Protein AF-A0A1F7YYI7-F1 (afdb_monomer_lite)

Structure (mmCIF, N/CA/C/O backbone):
data_AF-A0A1F7YYI7-F1
#
_entry.id   AF-A0A1F7YYI7-F1
#
loop_
_atom_site.group_PDB
_atom_site.id
_atom_site.type_symbol
_atom_site.label_atom_id
_atom_site.label_alt_id
_atom_site.label_comp_id
_atom_site.label_asym_id
_atom_site.label_entity_id
_atom_site.label_seq_id
_atom_site.pdbx_PDB_ins_code
_atom_site.Cartn_x
_atom_site.Cartn_y
_atom_site.Cartn_z
_atom_site.occupancy
_atom_site.B_iso_or_equiv
_atom_site.auth_seq_id
_atom_site.auth_comp_id
_atom_site.auth_asym_id
_atom_site.auth_atom_id
_atom_site.pdbx_PDB_model_num
ATOM 1 N N . MET A 1 1 ? -5.982 -4.389 -6.188 1.00 77.94 1 MET A N 1
ATOM 2 C CA . MET A 1 1 ? -6.521 -4.881 -4.898 1.00 77.94 1 MET A CA 1
ATOM 3 C C . MET A 1 1 ? -6.797 -3.688 -3.993 1.00 77.94 1 MET A C 1
ATOM 5 O O . MET A 1 1 ? -5.923 -2.842 -3.924 1.00 77.94 1 MET A O 1
ATOM 9 N N . PRO A 1 2 ? -7.980 -3.512 -3.390 1.00 86.50 2 PRO A N 1
ATOM 10 C CA . PRO A 1 2 ? -8.215 -2.396 -2.467 1.00 86.50 2 PRO A CA 1
ATOM 11 C C . PRO A 1 2 ? -7.606 -2.633 -1.074 1.00 86.50 2 PRO A C 1
ATOM 13 O O . PRO A 1 2 ? -7.730 -3.723 -0.520 1.00 86.50 2 PRO A O 1
ATOM 16 N N . LEU A 1 3 ? -6.995 -1.592 -0.504 1.00 91.44 3 LEU A N 1
ATOM 17 C CA . LEU A 1 3 ? -6.382 -1.573 0.828 1.00 91.44 3 LEU A CA 1
ATOM 18 C C . LEU A 1 3 ? -7.058 -0.508 1.697 1.00 91.44 3 LEU A C 1
ATOM 20 O O . LEU A 1 3 ? -7.066 0.673 1.345 1.00 91.44 3 LEU A O 1
ATOM 24 N N . CYS A 1 4 ? -7.564 -0.909 2.863 1.00 94.56 4 CYS A N 1
ATOM 25 C CA . CYS A 1 4 ? -8.055 0.003 3.891 1.00 94.56 4 CYS A CA 1
ATOM 26 C C . CYS A 1 4 ? -7.033 0.161 5.020 1.00 94.56 4 CYS A C 1
ATOM 28 O O . CYS A 1 4 ? -6.865 -0.728 5.853 1.00 94.56 4 CYS A O 1
ATOM 30 N N . THR A 1 5 ? -6.400 1.331 5.114 1.00 95.44 5 THR A N 1
ATOM 31 C CA . THR A 1 5 ? -5.557 1.696 6.260 1.00 95.44 5 THR A CA 1
ATOM 32 C C . THR A 1 5 ? -6.321 2.586 7.235 1.00 95.44 5 THR A C 1
ATOM 34 O O . THR A 1 5 ? -6.747 3.683 6.883 1.00 95.44 5 THR A O 1
ATOM 37 N N . ILE A 1 6 ? -6.427 2.158 8.491 1.00 95.81 6 ILE A N 1
ATOM 38 C CA . ILE A 1 6 ? -7.024 2.920 9.588 1.00 95.81 6 ILE A CA 1
ATOM 39 C C . ILE A 1 6 ? -5.915 3.354 10.547 1.00 95.81 6 ILE A C 1
ATOM 41 O O . ILE A 1 6 ? -5.249 2.528 11.171 1.00 95.81 6 ILE A O 1
ATOM 45 N N . LYS A 1 7 ? -5.723 4.664 10.686 1.00 96.31 7 LYS A N 1
ATOM 46 C CA . LYS A 1 7 ? -4.800 5.279 11.645 1.00 96.31 7 LYS A CA 1
ATOM 47 C C . LYS A 1 7 ? -5.592 5.741 12.861 1.00 96.31 7 LYS A C 1
ATOM 49 O O . LYS A 1 7 ? -6.498 6.555 12.718 1.00 96.31 7 LYS A O 1
ATOM 54 N N . ILE A 1 8 ? -5.263 5.245 14.052 1.00 95.44 8 ILE A N 1
ATOM 55 C CA . ILE A 1 8 ? -6.008 5.522 15.288 1.00 95.44 8 ILE A CA 1
ATOM 56 C C . ILE A 1 8 ? -5.067 6.127 16.347 1.00 95.44 8 ILE A C 1
ATOM 58 O O . ILE A 1 8 ? -4.004 5.554 16.607 1.00 95.44 8 ILE A O 1
ATOM 62 N N . PRO A 1 9 ? -5.444 7.244 17.000 1.00 95.50 9 PRO A N 1
ATOM 63 C CA . PRO A 1 9 ? -4.759 7.723 18.198 1.00 95.50 9 PRO A CA 1
ATOM 64 C C . PRO A 1 9 ? -4.716 6.643 19.288 1.00 95.50 9 PRO A C 1
ATOM 66 O O . PRO A 1 9 ? -5.707 5.945 19.527 1.00 95.50 9 PRO A O 1
ATOM 69 N N . ARG A 1 10 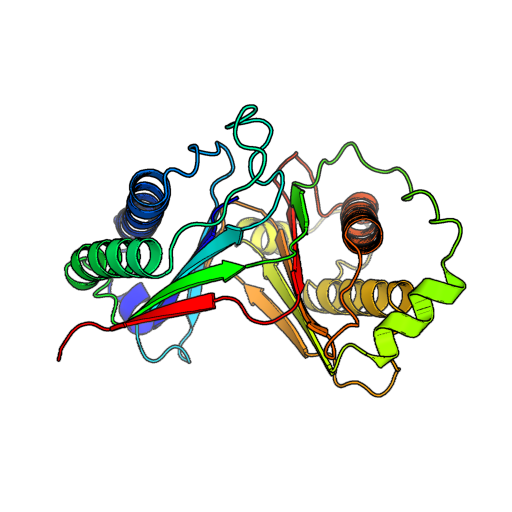? -3.572 6.485 19.964 1.00 93.50 10 ARG A N 1
ATOM 70 C CA . ARG A 1 10 ? -3.388 5.424 20.974 1.00 93.50 10 ARG A CA 1
ATOM 71 C C . ARG A 1 10 ? -4.410 5.491 22.111 1.00 93.50 10 ARG A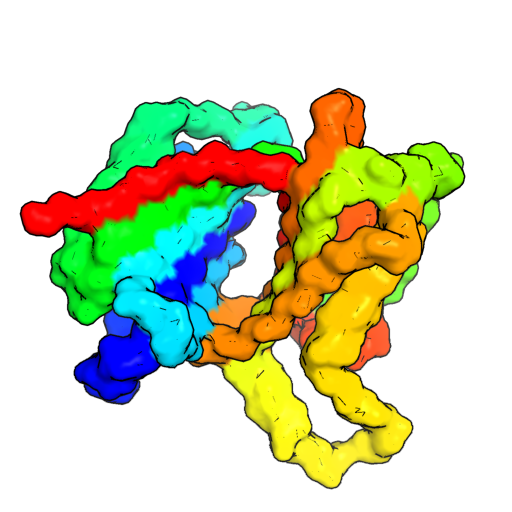 C 1
ATOM 73 O O . ARG A 1 10 ? -4.935 4.458 22.500 1.00 93.50 10 ARG A O 1
ATOM 80 N N . ASP A 1 11 ? -4.702 6.679 22.621 1.00 93.31 11 ASP A N 1
ATOM 81 C CA . ASP A 1 11 ? -5.683 6.902 23.689 1.00 93.31 11 ASP A CA 1
ATOM 82 C C . ASP A 1 11 ? -7.097 6.465 23.285 1.00 93.31 11 ASP A C 1
ATOM 84 O O . ASP A 1 11 ? -7.802 5.829 24.068 1.00 93.31 11 ASP A O 1
ATOM 88 N N . LYS A 1 12 ? -7.486 6.739 22.038 1.00 92.94 12 LYS A N 1
ATOM 89 C CA . LYS A 1 12 ? -8.768 6.308 21.484 1.00 92.94 12 LYS A CA 1
ATOM 90 C C . LYS A 1 12 ? -8.825 4.800 21.282 1.00 92.94 12 LYS A C 1
ATOM 92 O O . LYS A 1 12 ? -9.821 4.187 21.646 1.00 92.94 12 LYS A O 1
ATOM 97 N N . TYR A 1 13 ? -7.756 4.199 20.758 1.00 92.75 13 TYR A N 1
ATOM 98 C CA . TYR A 1 13 ? -7.643 2.744 20.621 1.00 92.75 13 TYR A CA 1
ATOM 99 C C . TYR A 1 13 ? -7.744 2.038 21.983 1.00 92.75 13 TYR A C 1
ATOM 101 O O . TYR A 1 13 ? -8.517 1.092 22.141 1.00 92.75 13 TYR A O 1
ATOM 109 N N . ASP A 1 14 ? -7.012 2.530 22.984 1.00 91.94 14 ASP A N 1
ATOM 110 C CA . ASP A 1 14 ? -7.011 1.974 24.340 1.00 91.94 14 ASP A CA 1
ATOM 111 C C . ASP A 1 14 ? -8.353 2.200 25.061 1.00 91.94 14 ASP A C 1
ATOM 113 O O . ASP A 1 14 ? -8.735 1.395 25.910 1.00 91.94 14 ASP A O 1
ATOM 117 N N . GLY A 1 15 ? -9.092 3.255 24.696 1.00 90.69 15 GLY A N 1
ATOM 118 C CA . GLY A 1 15 ? -10.440 3.545 25.187 1.00 90.69 15 GLY A CA 1
ATOM 119 C C . GLY A 1 15 ? -11.531 2.599 24.671 1.00 90.69 15 GLY A C 1
ATOM 120 O O . GLY A 1 15 ? -12.606 2.540 25.271 1.00 90.69 15 GLY A O 1
ATOM 121 N N . ILE A 1 16 ? -11.273 1.839 23.598 1.00 91.94 16 ILE A N 1
ATOM 122 C CA . ILE A 1 16 ? -12.190 0.800 23.113 1.00 91.94 16 ILE A CA 1
ATOM 123 C C . ILE A 1 16 ? -12.000 -0.468 23.966 1.00 91.94 16 ILE A C 1
ATOM 125 O O . ILE A 1 16 ? -10.853 -0.925 24.107 1.00 91.94 16 ILE A O 1
ATOM 129 N N . PRO A 1 17 ? -13.088 -1.062 24.507 1.00 92.06 17 PRO A N 1
ATOM 130 C CA . PRO A 1 17 ? -13.014 -2.285 25.301 1.00 92.06 17 PRO A CA 1
ATOM 131 C C . PRO A 1 17 ? -12.256 -3.400 24.559 1.00 92.06 17 PRO A C 1
ATOM 133 O O . PRO A 1 17 ? -12.601 -3.688 23.411 1.00 92.06 17 PRO A O 1
ATOM 136 N N . PRO A 1 18 ? -11.226 -4.023 25.165 1.00 88.62 18 PRO A N 1
ATOM 137 C CA . PRO A 1 18 ? -10.393 -5.020 24.489 1.00 88.62 18 PRO A CA 1
ATOM 138 C C . PRO A 1 18 ? -11.182 -6.170 23.851 1.00 88.62 18 PRO A C 1
ATOM 140 O O . PRO A 1 18 ? -10.804 -6.651 22.791 1.00 88.62 18 PRO A O 1
ATOM 143 N N . GLU A 1 19 ? -12.283 -6.588 24.475 1.00 90.56 19 GLU A N 1
ATOM 144 C CA . GLU A 1 19 ? -13.130 -7.697 24.035 1.00 90.56 19 GLU A CA 1
ATOM 145 C C . GLU A 1 19 ? -13.918 -7.428 22.743 1.00 90.56 19 GLU A C 1
ATOM 147 O O . GLU A 1 19 ? -14.291 -8.380 22.065 1.00 90.56 19 GLU A O 1
ATOM 152 N N . THR A 1 20 ? -14.162 -6.162 22.393 1.00 89.44 20 THR A N 1
ATOM 153 C CA . THR A 1 20 ? -14.889 -5.764 21.171 1.00 89.44 20 THR A CA 1
ATOM 154 C C . THR A 1 20 ? -14.028 -4.957 20.207 1.00 89.44 20 THR A C 1
ATOM 156 O O . THR A 1 20 ? -14.482 -4.583 19.127 1.00 89.44 20 THR A O 1
ATOM 159 N N . ARG A 1 21 ? -12.781 -4.663 20.581 1.00 90.31 21 ARG A N 1
ATOM 160 C CA . ARG A 1 21 ? -11.915 -3.741 19.850 1.00 90.31 21 ARG A CA 1
ATOM 161 C C . ARG A 1 21 ? -11.669 -4.171 18.414 1.00 90.31 21 ARG A C 1
ATOM 163 O O . ARG A 1 21 ? -11.910 -3.387 17.499 1.00 90.31 21 ARG A O 1
ATOM 170 N N . ASP A 1 22 ? -11.219 -5.405 18.231 1.00 86.38 22 ASP A N 1
ATOM 171 C CA . ASP A 1 22 ? -10.914 -5.932 16.904 1.00 86.38 22 ASP A CA 1
ATOM 172 C C . ASP A 1 22 ? -12.184 -6.015 16.058 1.00 86.38 22 ASP A C 1
ATOM 174 O O . ASP A 1 22 ? -12.173 -5.587 14.910 1.00 86.38 22 ASP A O 1
ATOM 178 N N . GLU A 1 23 ? -13.302 -6.460 16.639 1.00 89.06 23 GLU A N 1
ATOM 179 C CA . GLU A 1 23 ? -14.600 -6.508 15.959 1.00 89.06 23 GLU A CA 1
ATOM 180 C C . GLU A 1 23 ? -15.013 -5.126 15.437 1.00 89.06 23 GLU A C 1
ATOM 182 O O . GLU A 1 23 ? -15.345 -4.988 14.262 1.00 89.06 23 GLU A O 1
ATOM 187 N N . ILE A 1 24 ? -14.936 -4.085 16.270 1.00 89.94 24 ILE A N 1
ATOM 188 C CA . ILE A 1 24 ? -15.297 -2.713 15.890 1.00 89.94 24 ILE A CA 1
ATOM 189 C C . ILE A 1 24 ? -14.377 -2.188 14.786 1.00 89.94 24 ILE A C 1
ATOM 191 O O . ILE A 1 24 ? -14.854 -1.604 13.812 1.00 89.94 24 ILE A O 1
ATOM 195 N N . ILE A 1 25 ? -13.061 -2.365 14.918 1.00 90.69 25 ILE A N 1
ATOM 196 C CA . ILE A 1 25 ? -12.127 -1.769 13.957 1.00 90.69 25 ILE A CA 1
ATOM 197 C C . ILE A 1 25 ? -12.160 -2.522 12.624 1.00 90.69 25 ILE A C 1
ATOM 199 O O . ILE A 1 25 ? -12.230 -1.894 11.566 1.00 90.69 25 ILE A O 1
ATOM 203 N N . ILE A 1 26 ? -12.171 -3.855 12.665 1.00 90.38 26 ILE A N 1
ATOM 204 C CA . ILE A 1 26 ? -12.207 -4.707 11.473 1.00 90.38 26 ILE A CA 1
ATOM 205 C C . ILE A 1 26 ? -13.546 -4.562 10.746 1.00 90.38 26 ILE A C 1
ATOM 207 O O . ILE A 1 26 ? -13.556 -4.483 9.520 1.00 90.38 26 ILE A O 1
ATOM 211 N N . SER A 1 27 ? -14.674 -4.490 11.461 1.00 91.38 27 SER A N 1
ATOM 212 C CA . SER A 1 27 ? -15.976 -4.244 10.820 1.00 91.38 27 SER A CA 1
ATOM 213 C C . SER A 1 27 ? -16.018 -2.883 10.130 1.00 91.38 27 SER A C 1
ATOM 215 O O . SER A 1 27 ? -16.482 -2.807 8.997 1.00 91.38 27 SER A O 1
ATOM 217 N N . SER A 1 28 ? -15.453 -1.842 10.750 1.00 92.44 28 SER A N 1
ATOM 218 C CA . SER A 1 28 ? -15.378 -0.504 10.148 1.00 92.44 28 SER A CA 1
ATOM 219 C C . SER A 1 28 ? -14.536 -0.500 8.865 1.00 92.44 28 SER A C 1
ATOM 221 O O . SER A 1 28 ? -14.929 0.104 7.870 1.00 92.44 28 SER A O 1
ATOM 223 N N . GLY A 1 29 ? -13.395 -1.201 8.866 1.00 93.44 29 GLY A N 1
ATOM 224 C CA . GLY A 1 29 ? -12.550 -1.350 7.677 1.00 93.44 29 GLY A CA 1
ATOM 225 C C . GLY A 1 29 ? -13.221 -2.151 6.560 1.00 93.44 29 GLY A C 1
ATOM 226 O O . GLY A 1 29 ? -13.223 -1.716 5.412 1.00 93.44 29 GLY A O 1
ATOM 227 N N . ASN A 1 30 ? -13.852 -3.283 6.895 1.00 92.62 30 ASN A N 1
ATOM 228 C CA . ASN A 1 30 ? -14.592 -4.091 5.920 1.00 92.62 30 ASN A CA 1
ATOM 229 C C . ASN A 1 30 ? -15.763 -3.316 5.319 1.00 92.62 30 ASN A C 1
ATOM 231 O O . ASN A 1 30 ? -15.934 -3.335 4.110 1.00 92.62 30 ASN A O 1
ATOM 235 N N . GLN A 1 31 ? -16.527 -2.587 6.134 1.00 93.69 31 GLN A N 1
ATOM 236 C CA . GLN A 1 31 ? -17.635 -1.775 5.640 1.00 93.69 31 GLN A CA 1
ATOM 237 C C . GLN A 1 31 ? -17.145 -0.711 4.647 1.00 93.69 31 GLN A C 1
ATOM 239 O O . GLN A 1 31 ? -17.756 -0.519 3.600 1.00 93.69 31 GLN A O 1
ATOM 244 N N . ALA A 1 32 ? -16.024 -0.044 4.937 1.00 94.56 32 ALA A N 1
ATOM 245 C CA . ALA A 1 32 ? -15.445 0.938 4.025 1.00 94.56 32 ALA A CA 1
ATOM 246 C C . ALA A 1 32 ? -14.964 0.312 2.704 1.00 94.56 32 ALA A C 1
ATOM 248 O O . ALA A 1 32 ? -15.163 0.892 1.632 1.00 94.56 32 ALA A O 1
ATOM 249 N N . LEU A 1 33 ? -14.375 -0.887 2.764 1.00 94.06 33 LEU A N 1
ATOM 250 C CA . LEU A 1 33 ? -14.016 -1.665 1.577 1.00 94.06 33 LEU A CA 1
ATOM 251 C C . LEU A 1 33 ? -15.259 -2.066 0.779 1.00 94.06 33 LEU A C 1
ATOM 253 O O . LEU A 1 33 ? -15.295 -1.830 -0.423 1.00 94.06 33 LEU A O 1
ATOM 257 N N . ASP A 1 34 ? -16.299 -2.582 1.433 1.00 94.06 34 ASP A N 1
ATOM 258 C CA . ASP A 1 34 ? -17.549 -2.987 0.787 1.00 94.06 34 ASP A CA 1
ATOM 259 C C . ASP A 1 34 ? -18.224 -1.797 0.082 1.00 94.06 34 ASP A C 1
ATOM 261 O O . ASP A 1 34 ? -18.676 -1.925 -1.058 1.00 94.06 34 ASP A O 1
ATOM 265 N N . ILE A 1 35 ? -18.264 -0.617 0.715 1.00 94.94 35 ILE A N 1
ATOM 266 C CA . ILE A 1 35 ? -18.784 0.613 0.093 1.00 94.94 35 ILE A CA 1
ATOM 267 C C . ILE A 1 35 ? -17.926 1.002 -1.118 1.00 94.94 35 ILE A C 1
ATOM 269 O O . ILE A 1 35 ? -18.466 1.325 -2.176 1.00 94.94 35 ILE A O 1
ATOM 273 N N . THR A 1 36 ? -16.597 0.918 -1.000 1.00 93.88 36 THR A N 1
ATOM 274 C CA . THR A 1 36 ? -15.668 1.218 -2.102 1.00 93.88 36 THR A CA 1
ATOM 275 C C . THR A 1 36 ? -15.885 0.289 -3.292 1.00 93.88 36 THR A C 1
ATOM 277 O O . THR A 1 36 ? -16.069 0.755 -4.418 1.00 93.88 36 THR A O 1
ATOM 280 N N . LEU A 1 37 ? -15.899 -1.020 -3.043 1.00 91.12 37 LEU A N 1
ATOM 281 C CA . LEU A 1 37 ? -16.072 -2.057 -4.052 1.00 91.12 37 LEU A CA 1
ATOM 282 C C . LEU A 1 37 ? -17.404 -1.889 -4.785 1.00 91.12 37 LEU A C 1
ATOM 284 O O . LEU A 1 37 ? -17.438 -1.787 -6.012 1.00 91.12 37 LEU A O 1
ATOM 288 N N . ASN A 1 38 ? -18.501 -1.767 -4.037 1.00 91.69 38 ASN A N 1
ATOM 289 C CA . ASN A 1 38 ? -19.835 -1.629 -4.615 1.00 91.69 38 ASN A CA 1
ATOM 290 C C . ASN A 1 38 ? -20.019 -0.293 -5.345 1.00 91.69 38 ASN A C 1
ATOM 292 O O . ASN A 1 38 ? -20.544 -0.259 -6.462 1.00 91.69 38 ASN A O 1
ATOM 296 N N . GLY A 1 39 ? -19.579 0.804 -4.730 1.00 91.88 39 GLY A N 1
ATOM 297 C CA . GLY A 1 39 ? -19.760 2.152 -5.255 1.00 91.88 39 GLY A CA 1
ATOM 298 C C . GLY A 1 39 ? -18.945 2.414 -6.518 1.00 91.88 39 GLY A C 1
ATOM 299 O O . GLY A 1 39 ? -19.456 3.007 -7.470 1.00 91.88 39 GLY A O 1
ATOM 300 N N . LEU A 1 40 ? -17.711 1.904 -6.573 1.00 91.00 40 LEU A N 1
ATOM 301 C CA . LEU A 1 40 ? -16.844 2.021 -7.748 1.00 91.00 40 LEU A CA 1
ATOM 302 C C . LEU A 1 40 ? -16.994 0.856 -8.731 1.00 91.00 40 LEU A C 1
ATOM 304 O O . LEU A 1 40 ? -16.447 0.918 -9.829 1.00 91.00 40 LEU A O 1
ATOM 308 N N . ARG A 1 41 ? -17.769 -0.175 -8.374 1.00 87.44 41 ARG A N 1
ATOM 309 C CA . ARG A 1 41 ? -17.941 -1.417 -9.149 1.00 87.44 41 ARG A CA 1
ATOM 310 C C . ARG A 1 41 ? -16.623 -2.152 -9.378 1.00 87.44 41 ARG A C 1
ATOM 312 O O . ARG A 1 41 ? -16.423 -2.755 -10.433 1.00 87.44 41 ARG A O 1
ATOM 319 N N . ILE A 1 42 ? -15.743 -2.088 -8.387 1.00 85.25 42 ILE A N 1
ATOM 320 C CA . ILE A 1 42 ? -14.561 -2.936 -8.332 1.00 85.25 42 ILE A CA 1
ATOM 321 C C . ILE A 1 42 ? -15.057 -4.325 -7.913 1.00 85.25 42 ILE A C 1
ATOM 323 O O . ILE A 1 42 ? -15.799 -4.425 -6.933 1.00 85.25 42 ILE A O 1
ATOM 327 N N . PRO A 1 43 ? -14.710 -5.392 -8.645 1.00 79.62 43 PRO A N 1
ATOM 328 C CA . PRO A 1 43 ? -15.058 -6.740 -8.227 1.00 79.62 43 PRO A CA 1
ATOM 329 C C . PRO A 1 43 ? -14.495 -7.054 -6.841 1.00 79.62 43 PRO A C 1
ATOM 331 O O . PRO A 1 43 ? -13.376 -6.653 -6.524 1.00 79.62 43 PRO A O 1
ATOM 334 N N . ASP A 1 44 ? -15.267 -7.773 -6.028 1.00 77.06 44 ASP A N 1
ATOM 335 C CA . ASP A 1 44 ? -14.812 -8.203 -4.707 1.00 77.06 44 ASP A CA 1
ATOM 336 C C . ASP A 1 44 ? -13.625 -9.159 -4.864 1.00 77.06 44 ASP A C 1
ATOM 338 O O . ASP A 1 44 ? -13.763 -10.258 -5.406 1.00 77.06 44 ASP A O 1
ATOM 342 N N . SER A 1 45 ? -12.443 -8.697 -4.461 1.00 69.12 45 SER A N 1
ATOM 343 C CA . SER A 1 45 ? -11.237 -9.513 -4.454 1.00 69.12 45 SER A CA 1
ATOM 344 C C . SER A 1 45 ? -11.192 -10.287 -3.146 1.00 69.12 45 SER A C 1
ATOM 346 O O . SER A 1 45 ? -11.244 -9.670 -2.080 1.00 69.12 45 SER A O 1
ATOM 348 N N . GLU A 1 46 ? -11.006 -11.608 -3.215 1.00 68.00 46 GLU A N 1
ATOM 349 C CA . GLU A 1 46 ? -10.735 -12.429 -2.022 1.00 68.00 46 GLU A CA 1
ATOM 350 C C . GLU A 1 46 ? -9.535 -11.881 -1.218 1.00 68.00 46 GLU A C 1
ATOM 352 O O . GLU A 1 46 ? -9.490 -12.030 0.001 1.00 68.00 46 GLU A O 1
ATOM 357 N N . ASP A 1 47 ? -8.639 -11.144 -1.883 1.00 67.69 47 ASP A N 1
ATOM 358 C CA . ASP A 1 47 ? -7.406 -10.578 -1.335 1.00 67.69 47 ASP A CA 1
ATOM 359 C C . ASP A 1 47 ? -7.542 -9.154 -0.756 1.00 67.69 47 ASP A C 1
ATOM 361 O O . ASP A 1 47 ? -6.592 -8.390 -0.758 1.00 67.69 47 ASP A O 1
ATOM 365 N N . ARG A 1 48 ? -8.700 -8.702 -0.272 1.00 78.81 48 ARG A N 1
ATOM 366 C CA . ARG A 1 48 ? -8.779 -7.357 0.352 1.00 78.81 48 ARG A CA 1
ATOM 367 C C . ARG A 1 48 ? -7.913 -7.255 1.621 1.00 78.81 48 ARG A C 1
ATOM 369 O O . ARG A 1 48 ? -7.945 -8.159 2.449 1.00 78.81 48 ARG A O 1
ATOM 376 N N . GLU A 1 49 ? -7.207 -6.135 1.816 1.00 86.12 49 GLU A N 1
ATOM 377 C CA . GLU A 1 49 ? -6.358 -5.925 3.004 1.00 86.12 49 GLU A CA 1
ATOM 378 C C . GLU A 1 49 ? -6.911 -4.822 3.923 1.00 86.12 49 GLU A C 1
ATOM 380 O O . GLU A 1 49 ? -7.225 -3.705 3.491 1.00 86.12 49 GLU A O 1
ATOM 385 N N . ILE A 1 50 ? -6.972 -5.119 5.224 1.00 90.44 50 ILE A N 1
ATOM 386 C CA . ILE A 1 50 ? -7.166 -4.134 6.288 1.00 90.44 50 ILE A CA 1
ATOM 387 C C . ILE A 1 50 ? -5.882 -3.986 7.101 1.00 90.44 50 ILE A C 1
ATOM 389 O O . ILE A 1 50 ? -5.323 -4.942 7.638 1.00 90.44 50 ILE A O 1
ATOM 393 N N . ARG A 1 51 ? -5.468 -2.733 7.293 1.00 92.56 51 ARG A N 1
ATOM 394 C CA . ARG A 1 51 ? -4.310 -2.358 8.098 1.00 92.56 51 ARG A CA 1
ATOM 395 C C . ARG A 1 51 ? -4.694 -1.383 9.194 1.00 92.56 51 ARG A C 1
ATOM 397 O O . ARG A 1 51 ? -5.274 -0.334 8.931 1.00 92.56 51 ARG A O 1
ATOM 404 N N . ILE A 1 52 ? -4.310 -1.686 10.429 1.00 93.19 52 ILE A N 1
ATOM 405 C CA . ILE A 1 52 ? -4.598 -0.848 11.597 1.00 93.19 52 ILE A CA 1
ATOM 406 C C . ILE A 1 52 ? -3.280 -0.345 12.183 1.00 93.19 52 ILE A C 1
ATOM 408 O O . ILE A 1 52 ? -2.475 -1.118 12.703 1.00 93.19 52 ILE A O 1
ATOM 412 N N . LEU A 1 53 ? -3.068 0.968 12.121 1.00 92.88 53 LEU A N 1
ATOM 413 C CA . LEU A 1 53 ? -1.888 1.650 12.648 1.00 92.88 53 LEU A CA 1
ATOM 414 C C . LEU A 1 53 ? -2.274 2.475 13.875 1.00 92.88 53 LEU A C 1
ATOM 416 O O . LEU A 1 53 ? -3.183 3.301 13.813 1.00 92.88 53 LEU A O 1
ATOM 420 N N . VAL A 1 54 ? -1.566 2.282 14.989 1.00 92.69 54 VAL A N 1
ATOM 421 C CA . VAL A 1 54 ? -1.883 2.952 16.258 1.00 92.69 54 VAL A CA 1
ATOM 422 C C . VAL A 1 54 ? -0.645 3.619 16.841 1.00 92.69 54 VAL A C 1
ATOM 424 O O . VAL A 1 54 ? 0.331 2.954 17.189 1.00 92.69 54 VAL A O 1
ATOM 427 N N . SER A 1 55 ? -0.698 4.936 17.022 1.00 91.75 55 SER A N 1
ATOM 428 C CA . SER A 1 55 ? 0.405 5.736 17.561 1.00 91.75 55 SER A CA 1
ATOM 429 C C . SER A 1 55 ? -0.116 6.903 18.399 1.00 91.75 55 SER A C 1
ATOM 431 O O . SER A 1 55 ? -1.261 7.327 18.259 1.00 91.75 55 SER A O 1
ATOM 433 N N . LYS A 1 56 ? 0.735 7.420 19.291 1.00 91.19 56 LYS A N 1
ATOM 434 C CA . LYS A 1 56 ? 0.482 8.660 20.040 1.00 91.19 56 LYS A CA 1
ATOM 435 C C . LYS A 1 56 ? 0.655 9.911 19.173 1.00 91.19 56 LYS A C 1
ATOM 437 O O . LYS A 1 56 ? 0.135 10.957 19.536 1.00 91.19 56 LYS A O 1
ATOM 442 N N . ASP A 1 57 ? 1.355 9.789 18.046 1.00 92.25 57 ASP A N 1
ATOM 443 C CA . ASP A 1 57 ? 1.611 10.898 17.117 1.00 92.25 57 ASP A CA 1
ATOM 444 C C . ASP A 1 57 ? 0.470 11.102 16.111 1.00 92.25 57 ASP A C 1
ATOM 446 O O . ASP A 1 57 ? 0.486 12.053 15.333 1.00 92.25 57 ASP A O 1
ATOM 450 N N . ILE A 1 58 ? -0.522 10.206 16.110 1.00 91.81 58 ILE A N 1
ATOM 451 C CA . ILE A 1 58 ? -1.733 10.343 15.302 1.00 91.81 58 ILE A CA 1
ATOM 452 C C . ILE A 1 58 ? -2.687 11.271 16.067 1.00 91.81 58 ILE A C 1
ATOM 454 O O . ILE A 1 58 ? -3.132 10.892 17.151 1.00 91.81 58 ILE A O 1
ATOM 458 N N . PRO A 1 59 ? -3.006 12.466 15.537 1.00 92.38 59 PRO A N 1
ATOM 459 C CA . PRO A 1 59 ? -3.831 13.436 16.255 1.00 92.38 59 PRO A CA 1
ATOM 460 C C . PRO A 1 59 ? -5.311 13.046 16.262 1.00 92.38 59 PRO A C 1
ATOM 462 O O . PRO A 1 59 ? -6.004 13.249 17.254 1.00 92.38 59 PRO A O 1
ATOM 465 N N . GLU A 1 60 ? -5.794 12.474 15.161 1.00 94.81 60 GLU A N 1
ATOM 466 C CA . GLU A 1 60 ? -7.192 12.106 14.959 1.00 94.81 60 GLU A CA 1
ATOM 467 C C . GLU A 1 60 ? -7.291 10.820 14.139 1.00 94.81 60 GLU A C 1
ATOM 469 O O . GLU A 1 60 ? -6.351 10.442 13.438 1.00 94.81 60 GLU A O 1
ATOM 474 N N . THR A 1 61 ? -8.431 10.131 14.231 1.00 95.50 61 THR A N 1
ATOM 475 C CA . THR A 1 61 ? -8.639 8.906 13.457 1.00 95.50 61 THR A CA 1
ATOM 476 C C . THR A 1 61 ? -8.824 9.234 11.981 1.00 95.50 61 THR A C 1
ATOM 478 O O . THR A 1 61 ? -9.724 9.990 11.619 1.00 95.50 61 THR A O 1
ATOM 481 N N . GLU A 1 62 ? -8.005 8.611 11.141 1.00 96.62 62 GLU A N 1
ATOM 482 C CA . GLU A 1 62 ? -8.042 8.729 9.685 1.00 96.62 62 GLU A CA 1
ATOM 483 C C . GLU A 1 62 ? -8.251 7.347 9.066 1.00 96.62 62 GLU A C 1
ATOM 485 O O . GLU A 1 62 ? -7.666 6.360 9.518 1.00 96.62 62 GLU A O 1
ATOM 490 N N . MET A 1 63 ? -9.057 7.293 8.012 1.00 96.31 63 MET A N 1
ATOM 491 C CA . MET A 1 63 ? -9.253 6.111 7.184 1.00 96.31 63 MET A CA 1
ATOM 492 C C . MET A 1 63 ? -8.805 6.419 5.754 1.00 96.31 63 MET A C 1
ATOM 494 O O . MET A 1 63 ? -9.170 7.453 5.201 1.00 96.31 63 MET A O 1
ATOM 498 N N . SER A 1 64 ? -7.999 5.540 5.164 1.00 95.88 64 SER A N 1
ATOM 499 C CA . SER A 1 64 ? -7.487 5.671 3.797 1.00 95.88 64 SER A CA 1
ATOM 500 C C . SER A 1 64 ? -7.831 4.428 2.995 1.00 95.88 64 SER A C 1
ATOM 502 O O . SER A 1 64 ? -7.501 3.323 3.424 1.00 95.88 64 SER A O 1
ATOM 504 N N . LEU A 1 65 ? -8.483 4.612 1.851 1.00 95.38 65 LEU A N 1
ATOM 505 C CA . LEU A 1 65 ? -8.851 3.563 0.908 1.00 95.38 65 LEU A CA 1
ATOM 506 C C . LEU A 1 65 ? -8.005 3.744 -0.347 1.00 95.38 65 LEU A C 1
ATOM 508 O O . LEU A 1 65 ? -8.282 4.615 -1.171 1.00 95.38 65 LEU A O 1
ATOM 512 N N . SER A 1 66 ? -6.971 2.921 -0.476 1.00 92.69 66 SER A N 1
ATOM 513 C CA . SER A 1 66 ? -6.074 2.895 -1.629 1.00 92.69 66 SER A CA 1
ATOM 514 C C . SER A 1 66 ? -6.512 1.816 -2.620 1.00 92.69 66 SER A C 1
ATOM 516 O O . SER A 1 66 ? -6.776 0.680 -2.229 1.00 92.69 66 SER A O 1
ATOM 518 N N . PHE A 1 67 ? -6.585 2.153 -3.907 1.00 90.50 67 PHE A N 1
ATOM 519 C CA . PHE A 1 67 ? 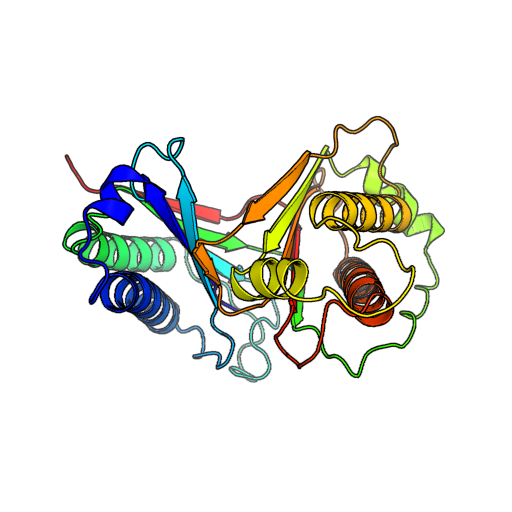-6.934 1.215 -4.980 1.00 90.50 67 PHE A CA 1
ATOM 520 C C . PHE A 1 67 ? -6.272 1.608 -6.304 1.00 90.50 67 PHE A C 1
ATOM 522 O O . PHE A 1 67 ? -5.793 2.730 -6.468 1.00 90.50 67 PHE A O 1
ATOM 529 N N . THR A 1 68 ? -6.227 0.669 -7.248 1.00 89.00 68 THR A N 1
ATOM 530 C CA . THR A 1 68 ? -5.516 0.818 -8.521 1.00 89.00 68 THR A CA 1
ATOM 531 C C . THR A 1 68 ? -6.483 1.221 -9.634 1.00 89.00 68 THR A C 1
ATOM 533 O O . THR A 1 68 ? -7.629 0.773 -9.668 1.00 89.00 68 THR A O 1
ATOM 536 N N . VAL A 1 69 ? -6.045 2.110 -10.528 1.00 88.00 69 VAL A N 1
ATOM 537 C CA . VAL A 1 69 ? -6.789 2.540 -11.723 1.00 88.00 69 VAL A CA 1
ATOM 538 C C . VAL A 1 69 ? -5.878 2.475 -12.945 1.00 88.00 69 VAL A C 1
ATOM 540 O O . VAL A 1 69 ? -4.681 2.747 -12.856 1.00 88.00 69 VAL A O 1
ATOM 543 N N . GLY A 1 70 ? -6.426 2.115 -14.103 1.00 87.06 70 GLY A N 1
ATOM 544 C CA . GLY A 1 70 ? -5.596 1.840 -15.269 1.00 87.06 70 GLY A CA 1
ATOM 545 C C . GLY A 1 70 ? -6.216 0.901 -16.304 1.00 87.06 70 GLY A C 1
ATOM 546 O O . GLY A 1 70 ? -7.311 0.361 -16.113 1.00 87.06 70 GLY A O 1
ATOM 547 N N . PRO A 1 71 ? -5.525 0.705 -17.440 1.00 83.69 71 PRO A N 1
ATOM 548 C CA . PRO A 1 71 ? -5.872 -0.329 -18.406 1.00 83.69 71 PRO A CA 1
ATOM 549 C C . PRO A 1 71 ? -5.612 -1.725 -17.824 1.00 83.69 71 PRO A C 1
ATOM 551 O O . PRO A 1 71 ? -4.611 -1.935 -17.150 1.00 83.69 71 PRO A O 1
ATOM 554 N N . ASN A 1 72 ? -6.481 -2.687 -18.139 1.00 76.94 72 ASN A N 1
ATOM 555 C CA . ASN A 1 72 ? -6.400 -4.084 -17.688 1.00 76.94 72 ASN A CA 1
ATOM 556 C C . ASN A 1 72 ? -6.286 -4.268 -16.164 1.00 76.94 72 ASN A C 1
ATOM 558 O O . ASN A 1 72 ? -5.790 -5.294 -15.712 1.00 76.94 72 ASN A O 1
ATOM 562 N N . GLU A 1 73 ? -6.733 -3.294 -15.373 1.00 78.06 73 GLU A N 1
ATOM 563 C CA . GLU A 1 73 ? -6.892 -3.471 -13.932 1.00 78.06 73 GLU A CA 1
ATOM 564 C C . GLU A 1 73 ? -8.058 -4.433 -13.662 1.00 78.06 73 GLU A C 1
ATOM 566 O O . GLU A 1 73 ? -9.109 -4.334 -14.297 1.00 78.06 73 GLU A O 1
ATOM 571 N N . TYR A 1 74 ? -7.881 -5.343 -12.699 1.00 76.12 74 TYR A N 1
ATOM 572 C CA . TYR A 1 74 ? -8.851 -6.391 -12.334 1.00 76.12 74 TYR A CA 1
ATOM 573 C C . TYR A 1 74 ? -9.217 -7.380 -13.472 1.00 76.12 74 TYR A C 1
ATOM 575 O O . TYR A 1 74 ? -10.392 -7.734 -13.618 1.00 76.12 74 TYR A O 1
ATOM 583 N N . PRO A 1 75 ? -8.246 -7.883 -14.262 1.00 69.25 75 PRO A N 1
ATOM 584 C CA . PRO A 1 75 ? -8.524 -8.648 -15.481 1.00 69.25 75 PRO A CA 1
ATOM 585 C C . PRO A 1 75 ? -9.176 -10.010 -15.198 1.00 69.25 75 PRO A C 1
ATOM 587 O O . PRO A 1 75 ? -10.025 -10.459 -15.967 1.00 69.25 75 PRO A O 1
ATOM 590 N N . ASP A 1 76 ? -8.838 -10.637 -14.067 1.00 67.12 76 ASP A N 1
ATOM 591 C CA . ASP A 1 76 ? -9.392 -11.934 -13.655 1.00 67.12 76 ASP A CA 1
ATOM 592 C C . ASP A 1 76 ? -10.849 -11.835 -13.181 1.00 67.12 76 ASP A C 1
ATOM 594 O O . ASP A 1 76 ? -11.591 -12.817 -13.202 1.00 67.12 76 ASP A O 1
ATOM 598 N N . PHE A 1 77 ? -11.279 -10.635 -12.789 1.00 61.31 77 PHE A N 1
ATOM 599 C CA . PHE A 1 77 ? -12.589 -10.397 -12.189 1.00 61.31 77 PHE A CA 1
ATOM 600 C C . PHE A 1 77 ? -13.536 -9.604 -13.098 1.00 61.31 77 PHE A C 1
ATOM 602 O O . PHE A 1 77 ? -14.756 -9.658 -12.937 1.00 61.31 77 PHE A O 1
ATOM 609 N N . ALA A 1 78 ? -12.986 -8.880 -14.071 1.00 65.94 78 ALA A N 1
ATOM 610 C CA . ALA A 1 78 ? -13.727 -8.145 -15.080 1.00 65.94 78 ALA A CA 1
ATOM 611 C C . ALA A 1 78 ? -13.062 -8.325 -16.461 1.00 65.94 78 ALA A C 1
ATOM 613 O O . ALA A 1 78 ? -12.561 -7.358 -17.029 1.00 65.94 78 ALA A O 1
ATOM 614 N N . PRO A 1 79 ? -13.090 -9.539 -17.047 1.00 61.84 79 PRO A N 1
ATOM 615 C CA . PRO A 1 79 ? -12.369 -9.852 -18.289 1.00 61.84 79 PRO A CA 1
ATOM 616 C C . PRO A 1 79 ? -12.840 -9.039 -19.506 1.00 61.84 79 PRO A C 1
ATOM 618 O O . PRO A 1 79 ? -12.110 -8.907 -20.485 1.00 61.84 79 PRO A O 1
ATOM 621 N N . ASP A 1 80 ? -14.048 -8.471 -19.442 1.00 68.94 80 ASP A N 1
ATOM 622 C CA . ASP A 1 80 ? -14.599 -7.586 -20.474 1.00 68.94 80 ASP A CA 1
ATOM 623 C C . ASP A 1 80 ? -14.265 -6.096 -20.236 1.00 68.94 80 ASP A C 1
ATOM 625 O O . ASP A 1 80 ? -14.514 -5.250 -21.102 1.00 68.94 80 ASP A O 1
ATOM 629 N N . GLN A 1 81 ? -13.717 -5.745 -19.067 1.00 67.31 81 GLN A N 1
ATOM 630 C CA . GLN A 1 81 ? -13.251 -4.397 -18.757 1.00 67.31 81 GLN A CA 1
ATOM 631 C C . GLN A 1 81 ? -11.765 -4.278 -19.090 1.00 67.31 81 GLN A C 1
ATOM 633 O O . GLN A 1 81 ? -10.885 -4.549 -18.287 1.00 67.31 81 GLN A O 1
ATOM 638 N N . ASN A 1 82 ? -11.483 -3.769 -20.287 1.00 72.44 82 ASN A N 1
ATOM 639 C CA . ASN A 1 82 ? -10.110 -3.474 -20.711 1.00 72.44 82 ASN A CA 1
ATOM 640 C C . ASN A 1 82 ? -9.476 -2.295 -19.945 1.00 72.44 82 ASN A C 1
ATOM 642 O O . ASN A 1 82 ? -8.317 -1.956 -20.182 1.00 72.44 82 ASN A O 1
ATOM 646 N N . SER A 1 83 ? -10.234 -1.606 -19.087 1.00 83.88 83 SER A N 1
ATOM 647 C CA . SER A 1 83 ? -9.750 -0.472 -18.302 1.00 83.88 83 SER A CA 1
ATOM 648 C C . SER A 1 83 ? -10.702 -0.095 -17.172 1.00 83.88 83 SER A C 1
ATOM 650 O O . SER A 1 83 ? -11.912 -0.015 -17.399 1.00 83.88 83 SER A O 1
ATOM 652 N N . PHE A 1 84 ? -10.143 0.267 -16.021 1.00 88.12 84 PHE A N 1
ATOM 653 C CA . PHE A 1 84 ? -10.854 0.805 -14.871 1.00 88.12 84 PHE A CA 1
ATOM 654 C C . PHE A 1 84 ? -10.400 2.246 -14.597 1.00 88.12 84 PHE A C 1
ATOM 656 O O . PHE A 1 84 ? -9.304 2.486 -14.097 1.00 88.12 84 PHE A O 1
ATOM 663 N N . PHE A 1 85 ? -11.254 3.210 -14.949 1.00 88.75 85 PHE A N 1
ATOM 664 C CA . PHE A 1 85 ? -11.048 4.643 -14.717 1.00 88.75 85 PHE A CA 1
ATOM 665 C C . PHE A 1 85 ? -12.343 5.251 -14.151 1.00 88.75 85 PHE A C 1
ATOM 667 O O . PHE A 1 85 ? -13.158 5.778 -14.920 1.00 88.75 85 PHE A O 1
ATOM 674 N N . PRO A 1 86 ? -12.603 5.111 -12.837 1.00 88.75 86 PRO A N 1
ATOM 675 C CA . PRO A 1 86 ? -13.781 5.701 -12.209 1.00 88.75 86 PRO A CA 1
ATOM 676 C C . PRO A 1 86 ? -13.747 7.229 -12.328 1.00 88.75 86 PRO A C 1
ATOM 678 O O . PRO A 1 86 ? -12.680 7.840 -12.387 1.00 88.75 86 PRO A O 1
ATOM 681 N N . ARG A 1 87 ? -14.920 7.869 -12.379 1.00 90.62 87 ARG A N 1
ATOM 682 C CA . ARG A 1 87 ? -14.985 9.334 -12.445 1.00 90.62 87 ARG A CA 1
ATOM 683 C C . ARG A 1 87 ? -14.676 9.933 -11.080 1.00 90.62 87 ARG A C 1
ATOM 685 O O . ARG A 1 87 ? -15.048 9.364 -10.055 1.00 90.62 87 ARG A O 1
ATOM 692 N N . ALA A 1 88 ? -14.090 11.128 -11.066 1.00 91.25 88 ALA A N 1
ATOM 693 C CA . ALA A 1 88 ? -13.810 11.853 -9.829 1.00 91.25 88 ALA A CA 1
ATOM 694 C C . ALA A 1 88 ? -15.076 12.081 -8.979 1.00 91.25 88 ALA A C 1
ATOM 696 O O . ALA A 1 88 ? -15.008 12.022 -7.752 1.00 91.25 88 ALA A O 1
ATOM 697 N N . GLU A 1 89 ? -16.239 12.295 -9.609 1.00 93.06 89 GLU A N 1
ATOM 698 C CA . GLU A 1 89 ? -17.513 12.422 -8.895 1.00 93.06 89 GLU A CA 1
ATOM 699 C C . GLU A 1 89 ? -17.942 11.117 -8.213 1.00 93.06 89 GLU A C 1
ATOM 701 O O . GLU A 1 89 ? -18.468 11.169 -7.102 1.00 93.06 89 GLU A O 1
ATOM 706 N N . ASP A 1 90 ? -17.692 9.965 -8.844 1.00 93.62 90 ASP A N 1
ATOM 707 C CA . ASP A 1 90 ? -18.016 8.653 -8.276 1.00 93.62 90 ASP A CA 1
ATOM 708 C C . ASP A 1 90 ? -17.105 8.369 -7.070 1.00 93.62 90 ASP A C 1
ATOM 710 O O . ASP A 1 90 ? -17.593 8.024 -5.996 1.00 93.62 90 ASP A O 1
ATOM 714 N N . ILE A 1 91 ? -15.794 8.624 -7.202 1.00 94.44 91 ILE A N 1
ATOM 715 C CA . ILE A 1 91 ? -14.823 8.518 -6.097 1.00 94.44 91 ILE A CA 1
ATOM 716 C C . ILE A 1 91 ? -15.231 9.419 -4.929 1.00 94.44 91 ILE A C 1
ATOM 718 O O . ILE A 1 91 ? -15.225 8.987 -3.776 1.00 94.44 91 ILE A O 1
ATOM 722 N N . HIS A 1 92 ? -15.610 10.666 -5.215 1.00 94.38 92 HIS A N 1
ATOM 723 C CA . HIS A 1 92 ? -16.045 11.600 -4.184 1.00 94.38 92 HIS A CA 1
ATOM 724 C C . HIS A 1 92 ? -17.331 11.140 -3.490 1.00 94.38 92 HIS A C 1
ATOM 726 O O . HIS A 1 92 ? -17.419 11.204 -2.267 1.00 94.38 92 HIS A O 1
ATOM 732 N N . HIS A 1 93 ? -18.321 10.656 -4.247 1.00 95.44 93 HIS A N 1
ATOM 733 C CA . HIS A 1 93 ? -19.574 10.158 -3.684 1.00 95.44 93 HIS A CA 1
ATOM 734 C C . HIS A 1 93 ? -19.345 8.968 -2.747 1.00 95.44 93 HIS A C 1
ATOM 736 O O . HIS A 1 93 ? -19.856 8.960 -1.629 1.00 95.44 93 HIS A O 1
ATOM 742 N N . VAL A 1 94 ? -18.513 8.016 -3.170 1.00 95.94 94 VAL A N 1
ATOM 743 C CA . VAL A 1 94 ? -18.107 6.867 -2.351 1.00 95.94 94 VAL A CA 1
ATOM 744 C C . VAL A 1 94 ? -17.371 7.322 -1.089 1.00 95.94 94 VAL A C 1
ATOM 746 O O . VAL A 1 94 ? -17.705 6.883 0.008 1.00 95.94 94 VAL A O 1
ATOM 749 N N . GLY A 1 95 ? -16.429 8.263 -1.210 1.00 95.88 95 GLY A N 1
ATOM 750 C CA . GLY A 1 95 ? -15.729 8.833 -0.055 1.00 95.88 95 GLY A CA 1
ATOM 751 C C . GLY A 1 95 ? -16.669 9.525 0.941 1.00 95.88 95 GLY A C 1
ATOM 752 O O . GLY A 1 95 ? -16.482 9.407 2.151 1.00 95.88 95 GLY A O 1
ATOM 753 N N . MET A 1 96 ? -17.710 10.208 0.453 1.00 95.88 96 MET A N 1
ATOM 754 C CA . MET A 1 96 ? -18.751 10.820 1.290 1.00 95.88 96 MET A CA 1
ATOM 755 C C . MET A 1 96 ? -19.580 9.775 2.042 1.00 95.88 96 MET A C 1
ATOM 757 O O . MET A 1 96 ? -19.891 9.981 3.216 1.00 95.88 96 MET A O 1
ATOM 761 N N . GLU A 1 97 ? -19.935 8.669 1.388 1.00 96.19 97 GLU A N 1
ATOM 762 C CA . GLU A 1 97 ? -20.678 7.568 2.008 1.00 96.19 97 GLU A CA 1
ATOM 763 C C . GLU A 1 97 ? -19.853 6.902 3.117 1.00 96.19 97 GLU A C 1
ATOM 765 O O . GLU A 1 97 ? -20.324 6.788 4.250 1.00 96.19 97 GLU A O 1
ATOM 770 N N . ILE A 1 98 ? -18.582 6.590 2.843 1.00 95.62 98 ILE A N 1
ATOM 771 C CA . ILE A 1 98 ? -17.653 6.044 3.842 1.00 95.62 98 ILE A CA 1
ATOM 772 C C . ILE A 1 98 ? -17.483 7.016 5.008 1.00 95.62 98 ILE A C 1
ATOM 774 O O . ILE A 1 98 ? -17.620 6.610 6.158 1.00 95.62 98 ILE A O 1
ATOM 778 N N . GLN A 1 99 ? -17.241 8.306 4.744 1.00 95.56 99 GLN A N 1
ATOM 779 C CA . GLN A 1 99 ? -17.087 9.299 5.809 1.00 95.56 99 GLN A CA 1
ATOM 780 C C . GLN A 1 99 ? -18.353 9.416 6.668 1.00 95.56 99 GLN A C 1
ATOM 782 O O . GLN A 1 99 ? -18.256 9.568 7.889 1.00 95.56 99 GLN A O 1
ATOM 787 N N . SER A 1 100 ? -19.539 9.350 6.059 1.00 94.00 100 SER A N 1
ATOM 788 C CA . SER A 1 100 ? -20.815 9.379 6.776 1.00 94.00 100 SER A CA 1
ATOM 789 C C . SER A 1 100 ? -20.940 8.197 7.741 1.00 94.00 100 SER A C 1
ATOM 791 O O . SER A 1 100 ? -21.265 8.392 8.911 1.00 94.00 100 SER A O 1
ATOM 793 N N . GLU A 1 101 ? -20.628 6.983 7.295 1.00 92.94 101 GLU A N 1
ATOM 794 C CA . GLU A 1 101 ? -20.688 5.785 8.142 1.00 92.94 101 GLU A CA 1
ATOM 795 C C . GLU A 1 101 ? -19.583 5.795 9.212 1.00 92.94 101 GLU A C 1
ATOM 797 O O . GLU A 1 101 ? -19.835 5.624 10.408 1.00 92.94 101 GLU A O 1
ATOM 802 N N . ALA A 1 102 ? -18.347 6.081 8.805 1.00 93.06 102 ALA A N 1
ATOM 803 C CA . ALA A 1 102 ? -17.168 5.998 9.655 1.00 93.06 102 ALA A CA 1
ATOM 804 C C . ALA A 1 102 ? -17.126 7.088 10.742 1.00 93.06 102 ALA A C 1
ATOM 806 O O . ALA A 1 102 ? -16.657 6.824 11.855 1.00 93.06 102 ALA A O 1
ATOM 807 N N . SER A 1 103 ? -17.653 8.290 10.479 1.00 92.81 103 SER A N 1
ATOM 808 C CA . SER A 1 103 ? -17.771 9.346 11.503 1.00 92.81 103 SER A CA 1
ATOM 809 C C . SER A 1 103 ? -18.794 9.012 12.589 1.00 92.81 103 SER A C 1
ATOM 811 O O . SER A 1 103 ? -18.600 9.379 13.745 1.00 92.81 103 SER A O 1
ATOM 813 N N . ASN A 1 104 ? -19.843 8.259 12.250 1.00 87.88 104 ASN A N 1
ATOM 814 C CA . ASN A 1 104 ? -20.851 7.799 13.208 1.00 87.88 104 ASN A CA 1
ATOM 815 C C . ASN A 1 104 ? -20.471 6.484 13.913 1.00 87.88 104 ASN A C 1
ATOM 817 O O . ASN A 1 104 ? -21.163 6.052 14.838 1.00 87.88 104 ASN A O 1
ATOM 821 N N . SER A 1 105 ? -19.374 5.848 13.499 1.00 88.44 105 SER A N 1
ATOM 822 C CA . SER A 1 105 ? -18.856 4.640 14.137 1.00 88.44 105 SER A CA 1
ATOM 823 C C . SER A 1 105 ? -18.240 4.936 15.519 1.00 88.44 105 SER A C 1
ATOM 825 O O . SER A 1 105 ? -17.862 6.075 15.811 1.00 88.44 105 SER A O 1
ATOM 827 N N . PRO A 1 106 ? -18.021 3.914 16.369 1.00 87.00 106 PRO A N 1
ATOM 828 C CA . PRO A 1 106 ? -17.256 4.072 17.610 1.00 87.00 106 PRO A CA 1
ATOM 829 C C . PRO A 1 106 ? -15.821 4.585 17.389 1.00 87.00 106 PRO A C 1
ATOM 831 O O . PRO A 1 106 ? -15.206 5.119 18.312 1.00 87.00 106 PRO A O 1
ATOM 834 N N . LEU A 1 107 ? -15.286 4.450 16.168 1.00 88.56 107 LEU A N 1
ATOM 835 C CA . LEU A 1 107 ? -13.989 4.998 15.793 1.00 88.56 107 LEU A CA 1
ATOM 836 C C . LEU A 1 107 ? -14.030 6.483 15.481 1.00 88.56 107 LEU A C 1
ATOM 838 O O . LEU A 1 107 ? -12.947 7.026 15.309 1.00 88.56 107 LEU A O 1
ATOM 842 N N . ASN A 1 108 ? -15.202 7.126 15.401 1.00 91.25 108 ASN A N 1
ATOM 843 C CA . ASN A 1 108 ? -15.394 8.552 15.117 1.00 91.25 108 ASN A CA 1
ATOM 844 C C . ASN A 1 108 ? -14.321 9.087 14.149 1.00 91.25 108 ASN A C 1
ATOM 846 O O . ASN A 1 108 ? -13.401 9.798 14.570 1.00 91.25 108 ASN A O 1
ATOM 850 N N . VAL A 1 109 ? -14.336 8.578 12.915 1.00 94.31 109 VAL A N 1
ATOM 851 C CA . VAL A 1 109 ? -13.316 8.877 11.904 1.00 94.31 109 VAL A CA 1
ATOM 852 C C . VAL A 1 109 ? -13.470 10.326 11.453 1.00 94.31 109 VAL A C 1
ATOM 854 O O . VAL A 1 109 ? -14.509 10.704 10.914 1.00 94.31 109 VAL A O 1
ATOM 857 N N . SER A 1 110 ? -12.430 11.133 11.652 1.00 95.12 110 SER A N 1
ATOM 858 C CA . SER A 1 110 ? -12.449 12.558 11.305 1.00 95.12 110 SER A CA 1
ATOM 859 C C . SER A 1 110 ? -12.257 12.796 9.812 1.00 95.12 110 SER A C 1
ATOM 861 O O . SER A 1 110 ? -12.779 13.759 9.251 1.00 95.12 110 SER A O 1
ATOM 863 N N . THR A 1 111 ? -11.445 11.950 9.175 1.00 95.44 111 THR A N 1
ATOM 864 C CA . THR A 1 111 ? -11.045 12.105 7.776 1.00 95.44 111 THR A CA 1
ATOM 865 C C . THR A 1 111 ? -11.042 10.762 7.066 1.00 95.44 111 THR A C 1
ATOM 867 O O . THR A 1 111 ? -10.420 9.809 7.538 1.00 95.44 111 THR A O 1
ATOM 870 N N . THR A 1 112 ? -11.668 10.733 5.896 1.00 96.19 112 THR A N 1
ATOM 871 C CA . THR A 1 112 ? -11.607 9.642 4.930 1.00 96.19 112 THR A CA 1
ATOM 872 C C . THR A 1 112 ? -10.853 10.120 3.698 1.00 96.19 112 THR A C 1
ATOM 874 O O . THR A 1 112 ? -11.118 11.204 3.173 1.00 96.19 112 THR A O 1
ATOM 877 N N . LYS A 1 113 ? -9.909 9.311 3.229 1.00 96.56 113 LYS A N 1
ATOM 878 C CA . LYS A 1 113 ? -9.166 9.537 1.992 1.00 96.56 113 LYS A CA 1
ATOM 879 C C . LYS A 1 113 ? -9.466 8.413 1.018 1.00 96.56 113 LYS A C 1
ATOM 881 O O . LYS A 1 113 ? -9.318 7.247 1.365 1.00 96.56 113 LYS A O 1
ATOM 886 N N . MET A 1 114 ? -9.852 8.770 -0.198 1.00 96.06 114 MET A N 1
ATOM 887 C CA . MET A 1 114 ? -9.898 7.847 -1.328 1.00 96.06 114 MET A CA 1
ATOM 888 C C . MET A 1 114 ? -8.664 8.107 -2.181 1.00 96.06 114 MET A C 1
ATOM 890 O O . MET A 1 114 ? -8.482 9.231 -2.642 1.00 96.06 114 MET A O 1
ATOM 894 N N . GLU A 1 115 ? -7.815 7.106 -2.367 1.00 94.12 115 GLU A N 1
ATOM 895 C CA . GLU A 1 115 ? -6.526 7.213 -3.049 1.00 94.12 115 GLU A CA 1
ATOM 896 C C . GLU A 1 115 ? -6.540 6.327 -4.297 1.00 94.12 115 GLU A C 1
ATOM 898 O O . GLU A 1 115 ? -6.213 5.139 -4.246 1.00 94.12 115 GLU A O 1
ATOM 903 N N . ALA A 1 116 ? -6.942 6.915 -5.425 1.00 91.56 116 ALA A N 1
ATOM 904 C CA . ALA A 1 116 ? -6.883 6.248 -6.718 1.00 91.56 116 ALA A CA 1
ATOM 905 C C . ALA A 1 116 ? -5.468 6.368 -7.289 1.00 91.56 116 ALA A C 1
ATOM 907 O O . ALA A 1 116 ? -5.013 7.462 -7.629 1.00 91.56 116 ALA A O 1
ATOM 908 N N . TRP A 1 117 ? -4.768 5.245 -7.395 1.00 90.81 117 TRP A N 1
ATOM 909 C CA . TRP A 1 117 ? -3.409 5.201 -7.911 1.00 90.81 117 TRP A CA 1
ATOM 910 C C . TRP A 1 117 ? -3.391 4.747 -9.363 1.00 90.81 117 TRP A C 1
ATOM 912 O O . TRP A 1 117 ? -3.738 3.605 -9.671 1.00 90.81 117 TRP A O 1
ATOM 922 N N . SER A 1 118 ? -2.947 5.631 -10.252 1.00 84.19 118 SER A N 1
ATOM 923 C CA . SER A 1 118 ? -2.574 5.255 -11.611 1.00 84.19 118 SER A CA 1
ATOM 924 C C . SER A 1 118 ? -1.188 4.614 -11.626 1.00 84.19 118 SER A C 1
ATOM 926 O O . SER A 1 118 ? -0.339 4.929 -10.794 1.00 84.19 118 SER A O 1
ATOM 928 N N . ASP A 1 119 ? -0.937 3.748 -12.607 1.00 85.44 119 ASP A N 1
ATOM 929 C CA . ASP A 1 119 ? 0.401 3.220 -12.891 1.00 85.44 119 ASP A CA 1
ATOM 930 C C . ASP A 1 119 ? 1.053 2.472 -11.719 1.00 85.44 119 ASP A C 1
ATOM 932 O O . ASP A 1 119 ? 2.218 2.683 -11.372 1.00 85.44 119 ASP A O 1
ATOM 936 N N . THR A 1 120 ? 0.302 1.552 -11.130 1.00 88.50 120 THR A N 1
ATOM 937 C CA . THR A 1 120 ? 0.803 0.701 -10.050 1.00 88.50 120 THR A CA 1
ATOM 938 C C . THR A 1 120 ? 1.294 -0.647 -10.563 1.00 88.50 120 THR A C 1
ATOM 940 O O . THR A 1 120 ? 1.068 -1.030 -11.714 1.00 88.50 120 THR A O 1
ATOM 943 N N . THR A 1 121 ? 2.003 -1.364 -9.702 1.00 89.38 121 THR A N 1
ATOM 944 C CA . THR A 1 121 ? 2.203 -2.806 -9.806 1.00 89.38 121 THR A CA 1
ATOM 945 C C . THR A 1 121 ? 2.006 -3.395 -8.422 1.00 89.38 121 THR A C 1
ATOM 947 O O . THR A 1 121 ? 2.587 -2.908 -7.451 1.00 89.38 121 THR A O 1
ATOM 950 N N . PHE A 1 122 ? 1.180 -4.432 -8.351 1.00 88.19 122 PHE A N 1
ATOM 951 C CA . PHE A 1 122 ? 0.853 -5.133 -7.122 1.00 88.19 122 PHE A CA 1
ATOM 952 C C . PHE A 1 122 ? 1.227 -6.609 -7.254 1.00 88.19 122 PHE A C 1
ATOM 954 O O . PHE A 1 122 ? 0.949 -7.228 -8.283 1.00 88.19 122 PHE A O 1
ATOM 961 N N . ILE A 1 123 ? 1.879 -7.159 -6.233 1.00 88.50 123 ILE A N 1
ATOM 962 C CA . ILE A 1 123 ? 2.307 -8.558 -6.201 1.00 88.50 123 ILE A CA 1
ATOM 963 C C . ILE A 1 123 ? 1.912 -9.164 -4.859 1.00 88.50 123 ILE A C 1
ATOM 965 O O . ILE A 1 123 ? 2.399 -8.727 -3.816 1.00 88.50 123 ILE A O 1
ATOM 969 N N . ILE A 1 124 ? 1.091 -10.212 -4.909 1.00 88.12 124 ILE A N 1
ATOM 970 C CA . ILE A 1 124 ? 0.921 -11.155 -3.802 1.00 88.12 124 ILE A CA 1
ATOM 971 C C . ILE A 1 124 ? 2.079 -12.140 -3.881 1.00 88.12 124 ILE A C 1
ATOM 973 O O . ILE A 1 124 ? 2.287 -12.783 -4.914 1.00 88.12 124 ILE A O 1
ATOM 977 N N . CYS A 1 125 ? 2.871 -12.214 -2.818 1.00 88.19 125 CYS A N 1
ATOM 978 C CA . CYS A 1 125 ? 4.050 -13.060 -2.812 1.00 88.19 125 CYS A CA 1
ATOM 979 C C . CYS A 1 125 ? 3.664 -14.522 -2.585 1.00 88.19 125 CYS A C 1
ATOM 981 O O . CYS A 1 125 ? 2.873 -14.839 -1.693 1.00 88.19 125 CYS A O 1
ATOM 983 N N . SER A 1 126 ? 4.288 -15.416 -3.351 1.00 84.12 126 SER A N 1
ATOM 984 C CA . SER A 1 126 ? 4.129 -16.861 -3.190 1.00 84.12 126 SER A CA 1
ATOM 985 C C . SER A 1 126 ? 5.424 -17.498 -2.672 1.00 84.12 126 SER A C 1
ATOM 987 O O . SER A 1 126 ? 6.498 -17.221 -3.217 1.00 84.12 126 SER A O 1
ATOM 989 N N . PRO A 1 127 ? 5.363 -18.403 -1.672 1.00 81.69 127 PRO A N 1
ATOM 990 C CA . PRO A 1 127 ? 6.539 -19.077 -1.111 1.00 81.69 127 PRO A CA 1
ATOM 991 C C . PRO A 1 127 ? 7.252 -19.989 -2.120 1.00 81.69 127 PRO A C 1
ATOM 993 O O . PRO A 1 127 ? 8.408 -20.380 -1.917 1.00 81.69 127 PRO A O 1
ATOM 996 N N . GLU A 1 128 ? 6.564 -20.363 -3.200 1.00 78.00 128 GLU A N 1
ATOM 997 C CA . GLU A 1 128 ? 7.096 -21.220 -4.258 1.00 78.00 128 GLU A CA 1
ATOM 998 C C . GLU A 1 128 ? 7.964 -20.441 -5.254 1.00 78.00 128 GLU A C 1
ATOM 1000 O O . GLU A 1 128 ? 8.833 -21.025 -5.906 1.00 78.00 128 GLU A O 1
ATOM 1005 N N . ASN A 1 129 ? 7.791 -19.118 -5.333 1.00 71.75 129 ASN A N 1
ATOM 1006 C CA . ASN A 1 129 ? 8.483 -18.282 -6.302 1.00 71.75 129 ASN A CA 1
ATOM 1007 C C . ASN A 1 129 ? 9.888 -17.883 -5.819 1.00 71.75 129 ASN A C 1
ATOM 1009 O O . ASN A 1 129 ? 10.140 -16.767 -5.359 1.00 71.75 129 ASN A O 1
ATOM 1013 N N . LYS A 1 130 ? 10.814 -18.842 -5.894 1.00 70.75 130 LYS A N 1
ATOM 1014 C CA . LYS A 1 130 ? 12.223 -18.677 -5.490 1.00 70.75 130 LYS A CA 1
ATOM 1015 C C . LYS A 1 130 ? 13.164 -18.402 -6.653 1.00 70.75 130 LYS A C 1
ATOM 1017 O O . LYS A 1 130 ? 14.358 -18.208 -6.427 1.00 70.75 130 LYS A O 1
ATOM 1022 N N . ASP A 1 131 ? 12.649 -18.408 -7.874 1.00 78.75 131 ASP A N 1
ATOM 1023 C CA . ASP A 1 131 ? 13.466 -18.161 -9.050 1.00 78.75 131 ASP A CA 1
ATOM 1024 C C . ASP A 1 131 ? 13.951 -16.712 -9.043 1.00 78.75 131 ASP A C 1
ATOM 1026 O O . ASP A 1 131 ? 13.224 -15.783 -8.689 1.00 78.75 131 ASP A O 1
ATOM 1030 N N . GLU A 1 132 ? 15.216 -16.518 -9.404 1.00 80.06 132 GLU A N 1
ATOM 1031 C CA . GLU A 1 132 ? 15.732 -15.173 -9.612 1.00 80.06 132 GLU A CA 1
ATOM 1032 C C . GLU A 1 132 ? 15.002 -14.565 -10.822 1.00 80.06 132 GLU A C 1
ATOM 1034 O O . GLU A 1 132 ? 14.933 -15.206 -11.883 1.00 80.06 132 GLU A O 1
ATOM 1039 N N . PRO A 1 133 ? 14.421 -13.359 -10.694 1.00 81.50 133 PRO A N 1
ATOM 1040 C CA . PRO A 1 133 ? 13.704 -12.742 -11.796 1.00 81.50 133 PRO A CA 1
ATOM 1041 C C . PRO A 1 133 ? 14.633 -12.578 -12.996 1.00 81.50 133 PRO A C 1
ATOM 1043 O O . PRO A 1 133 ? 15.749 -12.067 -12.886 1.00 81.50 133 PRO A O 1
ATOM 1046 N N . LYS A 1 134 ? 14.167 -13.027 -14.167 1.00 74.00 134 LYS A N 1
ATOM 1047 C CA . LYS A 1 134 ? 14.961 -12.957 -15.394 1.00 74.00 134 LYS A CA 1
ATOM 1048 C C . LYS A 1 134 ? 15.299 -11.505 -15.712 1.00 74.00 134 LYS A C 1
ATOM 1050 O O . LYS A 1 134 ? 14.435 -10.632 -15.677 1.00 74.00 134 LYS A O 1
ATOM 1055 N N . PHE A 1 135 ? 16.566 -11.285 -16.042 1.00 64.94 135 PHE A N 1
ATOM 1056 C CA . PHE A 1 135 ? 17.097 -9.985 -16.424 1.00 64.94 135 PHE A CA 1
ATOM 1057 C C . PHE A 1 135 ? 16.309 -9.406 -17.607 1.00 64.94 135 PHE A C 1
ATOM 1059 O O . PHE A 1 135 ? 16.112 -10.087 -18.613 1.00 64.94 135 PHE A O 1
ATOM 1066 N N . LEU A 1 136 ? 15.881 -8.146 -17.502 1.00 66.06 136 LEU A N 1
ATOM 1067 C CA . LEU A 1 136 ? 15.388 -7.396 -18.655 1.00 66.06 136 LEU A CA 1
ATOM 1068 C C . LEU A 1 136 ? 16.589 -7.051 -19.548 1.00 66.06 136 LEU A C 1
ATOM 1070 O O . LEU A 1 136 ? 17.563 -6.472 -19.063 1.00 66.06 136 LEU A O 1
ATOM 1074 N N . ASP A 1 137 ? 16.506 -7.348 -20.848 1.00 58.31 137 ASP A N 1
ATOM 1075 C CA . ASP A 1 137 ? 17.597 -7.188 -21.833 1.00 58.31 137 ASP A CA 1
ATOM 1076 C C . ASP A 1 137 ? 18.069 -5.722 -22.059 1.00 58.31 137 ASP A C 1
ATOM 1078 O O . ASP A 1 137 ? 18.847 -5.457 -22.968 1.00 58.31 137 ASP A O 1
ATOM 1082 N N . ASN A 1 138 ? 17.649 -4.756 -21.227 1.00 60.47 138 ASN A N 1
ATOM 1083 C CA . ASN A 1 138 ? 17.961 -3.322 -21.334 1.00 60.47 138 ASN A CA 1
ATOM 1084 C C . ASN A 1 138 ? 18.310 -2.651 -19.985 1.00 60.47 138 ASN A C 1
ATOM 1086 O O . ASN A 1 138 ? 18.024 -1.468 -19.793 1.00 60.47 138 ASN A O 1
ATOM 1090 N N . LEU A 1 139 ? 18.919 -3.369 -19.033 1.00 59.38 139 LEU A N 1
ATOM 1091 C CA . LEU A 1 139 ? 19.166 -2.843 -17.680 1.00 59.38 139 LEU A CA 1
ATOM 1092 C C . LEU A 1 139 ? 19.954 -1.512 -17.656 1.00 59.38 139 LEU A C 1
ATOM 1094 O O . LEU A 1 139 ? 19.643 -0.644 -16.849 1.00 59.38 139 LEU A O 1
ATOM 1098 N N . GLU A 1 140 ? 20.895 -1.294 -18.582 1.00 58.41 140 GLU A N 1
ATOM 1099 C CA . GLU A 1 140 ? 21.641 -0.025 -18.701 1.00 58.41 140 GLU A CA 1
ATOM 1100 C C . GLU A 1 140 ? 20.742 1.174 -19.063 1.00 58.41 140 GLU A C 1
ATOM 1102 O O . GLU A 1 140 ? 20.960 2.281 -18.576 1.00 58.41 140 GLU A O 1
ATOM 1107 N N . ALA A 1 141 ? 19.693 0.970 -19.871 1.00 56.59 141 ALA A N 1
ATOM 1108 C CA . ALA A 1 141 ? 18.708 2.013 -20.175 1.00 56.59 141 ALA A CA 1
ATOM 1109 C C . ALA A 1 141 ? 17.753 2.270 -18.993 1.00 56.59 141 ALA A C 1
ATOM 1111 O O . ALA A 1 141 ? 17.212 3.367 -18.857 1.00 56.59 141 ALA A O 1
ATOM 1112 N N . LEU A 1 142 ? 17.564 1.265 -18.133 1.00 58.78 142 LEU A N 1
ATOM 1113 C CA . LEU A 1 142 ? 16.684 1.308 -16.964 1.00 58.78 142 LEU A CA 1
ATOM 1114 C C . LEU A 1 142 ? 17.388 1.904 -15.733 1.00 58.78 142 LEU A C 1
ATOM 1116 O O . LEU A 1 142 ? 16.747 2.604 -14.959 1.00 58.78 142 LEU A O 1
ATOM 1120 N N . GLN A 1 143 ? 18.709 1.750 -15.604 1.00 59.69 143 GLN A N 1
ATOM 1121 C CA . GLN A 1 143 ? 19.524 2.388 -14.557 1.00 59.69 143 GLN A CA 1
ATOM 1122 C C . GLN A 1 143 ? 19.559 3.925 -14.654 1.00 59.69 143 GLN A C 1
ATOM 1124 O O . GLN A 1 143 ? 19.849 4.612 -13.678 1.00 59.69 143 GLN A O 1
ATOM 1129 N N . GLU A 1 144 ? 19.230 4.507 -15.808 1.00 70.12 144 GLU A N 1
ATOM 1130 C CA . GLU A 1 144 ? 19.105 5.962 -15.941 1.00 70.12 144 GLU A CA 1
ATOM 1131 C C . GLU A 1 144 ? 17.782 6.496 -15.365 1.00 70.12 144 GLU A C 1
ATOM 1133 O O . GLU A 1 144 ? 17.701 7.678 -15.016 1.00 70.12 144 GLU A O 1
ATOM 1138 N N . ILE A 1 145 ? 16.753 5.648 -15.208 1.00 79.25 145 ILE A N 1
ATOM 1139 C CA . ILE A 1 145 ? 15.422 6.098 -14.779 1.00 79.25 145 ILE A CA 1
ATOM 1140 C C . ILE A 1 145 ? 15.442 6.678 -13.363 1.00 79.25 145 ILE A C 1
ATOM 1142 O O . ILE A 1 145 ? 14.764 7.667 -13.075 1.00 79.25 145 ILE A O 1
ATOM 1146 N N . GLY A 1 146 ? 16.305 6.147 -12.494 1.00 79.31 146 GLY A N 1
ATOM 1147 C CA . GLY A 1 146 ? 16.461 6.599 -11.120 1.00 79.31 146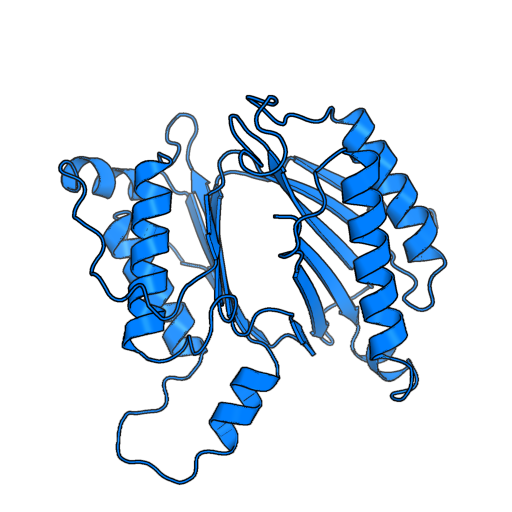 GLY A CA 1
ATOM 1148 C C . GLY A 1 146 ? 16.906 8.054 -10.992 1.00 79.31 146 GLY A C 1
ATOM 1149 O O . GLY A 1 146 ? 16.599 8.710 -9.991 1.00 79.31 146 GLY A O 1
ATOM 1150 N N . LYS A 1 147 ? 17.540 8.638 -12.020 1.00 83.44 147 LYS A N 1
ATOM 1151 C CA . LYS A 1 147 ? 17.873 10.078 -12.067 1.00 83.44 147 LYS A CA 1
ATOM 1152 C C . LYS A 1 147 ? 16.628 10.966 -12.164 1.00 83.44 147 LYS A C 1
ATOM 1154 O O . LYS A 1 147 ? 16.681 12.150 -11.806 1.00 83.44 147 LYS A O 1
ATOM 1159 N N . TYR A 1 148 ? 15.504 10.397 -12.585 1.00 85.56 148 TYR A N 1
ATOM 1160 C CA . TYR A 1 148 ? 14.230 11.084 -12.757 1.00 85.56 148 TYR A CA 1
ATOM 1161 C C . TYR A 1 148 ? 13.249 10.863 -11.597 1.00 85.56 148 TYR A C 1
ATOM 1163 O O . TYR A 1 148 ? 12.203 11.493 -11.595 1.00 85.56 148 TYR A O 1
ATOM 1171 N N . ILE A 1 149 ? 13.584 10.054 -10.587 1.00 86.12 149 ILE A N 1
ATOM 1172 C CA . ILE A 1 149 ? 12.707 9.782 -9.432 1.00 86.12 149 ILE A CA 1
ATOM 1173 C C . ILE A 1 149 ? 13.019 10.728 -8.268 1.00 86.12 149 ILE A C 1
ATOM 1175 O O . ILE A 1 149 ? 14.037 10.549 -7.617 1.00 86.12 149 ILE A O 1
ATOM 1179 N N . ASN A 1 150 ? 12.212 11.740 -7.967 1.00 78.56 150 ASN A N 1
ATOM 1180 C CA . ASN A 1 150 ? 12.612 12.758 -6.981 1.00 78.56 150 ASN A CA 1
ATOM 1181 C C . ASN A 1 150 ? 12.509 12.290 -5.520 1.00 78.56 150 ASN A C 1
ATOM 1183 O O . ASN A 1 150 ? 13.399 12.602 -4.735 1.00 78.56 150 ASN A O 1
ATOM 1187 N N . GLU A 1 151 ? 11.473 11.525 -5.179 1.00 81.06 151 GLU A N 1
ATOM 1188 C CA . GLU A 1 151 ? 11.110 11.215 -3.787 1.00 81.06 151 GLU A CA 1
ATOM 1189 C C . GLU A 1 151 ? 10.828 9.715 -3.616 1.00 81.06 151 GLU A C 1
ATOM 1191 O O . GLU A 1 151 ? 9.672 9.317 -3.503 1.00 81.06 151 GLU A O 1
ATOM 1196 N N . PRO A 1 152 ? 11.855 8.847 -3.681 1.00 86.31 152 PRO A N 1
ATOM 1197 C CA . PRO A 1 152 ? 11.666 7.429 -3.411 1.00 86.31 152 PRO A CA 1
ATOM 1198 C C . PRO A 1 152 ? 11.412 7.214 -1.913 1.00 86.31 152 PRO A C 1
ATOM 1200 O O . PRO A 1 152 ? 12.221 7.608 -1.067 1.00 86.31 152 PRO A O 1
ATOM 1203 N N . ARG A 1 153 ? 10.306 6.550 -1.589 1.00 88.88 153 ARG A N 1
ATOM 1204 C CA . ARG A 1 153 ? 9.928 6.176 -0.229 1.00 88.88 153 ARG A CA 1
ATOM 1205 C C . ARG A 1 153 ? 9.643 4.686 -0.171 1.00 88.88 153 ARG A C 1
ATOM 1207 O O . ARG A 1 153 ? 8.920 4.162 -1.010 1.00 88.88 153 ARG A O 1
ATOM 1214 N N . VAL A 1 154 ? 10.198 4.027 0.837 1.00 90.00 154 VAL A N 1
ATOM 1215 C CA . VAL A 1 154 ? 9.929 2.620 1.139 1.00 90.00 154 VAL A CA 1
ATOM 1216 C C . VAL A 1 154 ? 9.262 2.567 2.500 1.00 90.00 154 VAL A C 1
ATOM 1218 O O . VAL A 1 154 ? 9.859 2.972 3.493 1.00 90.00 154 VAL A O 1
ATOM 1221 N N . THR A 1 155 ? 8.030 2.077 2.556 1.00 90.94 155 THR A N 1
ATOM 1222 C CA . THR A 1 155 ? 7.355 1.773 3.817 1.00 90.94 155 THR A CA 1
ATOM 1223 C C . THR A 1 155 ? 7.275 0.263 3.967 1.00 90.94 155 THR A C 1
ATOM 1225 O O . THR A 1 155 ? 6.690 -0.413 3.127 1.00 90.94 155 THR A O 1
ATOM 1228 N N . LEU A 1 156 ? 7.850 -0.260 5.044 1.00 91.69 156 LEU A N 1
ATOM 1229 C CA . LEU A 1 156 ? 7.667 -1.636 5.479 1.00 91.69 156 LEU A CA 1
ATOM 1230 C C . LEU A 1 156 ? 6.621 -1.651 6.592 1.00 91.69 156 LEU A C 1
ATOM 1232 O O . LEU A 1 156 ? 6.815 -1.034 7.641 1.00 91.69 156 LEU A O 1
ATOM 1236 N N . VAL A 1 157 ? 5.521 -2.365 6.378 1.00 91.06 157 VAL A N 1
ATOM 1237 C CA . VAL A 1 157 ? 4.526 -2.633 7.413 1.00 91.06 157 VAL A CA 1
ATOM 1238 C C . VAL A 1 157 ? 4.601 -4.090 7.828 1.00 91.06 157 VAL A C 1
ATOM 1240 O O . VAL A 1 157 ? 4.550 -4.983 6.990 1.00 91.06 157 VAL A O 1
ATOM 1243 N N . VAL A 1 158 ? 4.704 -4.330 9.132 1.00 90.62 158 VAL A N 1
ATOM 1244 C CA . VAL A 1 158 ? 4.838 -5.676 9.698 1.00 90.62 158 VAL A CA 1
ATOM 1245 C C . VAL A 1 158 ? 3.660 -5.969 10.619 1.00 90.62 158 VAL A C 1
ATOM 1247 O O . VAL A 1 158 ? 3.296 -5.142 11.460 1.00 90.62 158 VAL A O 1
ATOM 1250 N N . SER A 1 159 ? 3.054 -7.146 10.469 1.00 87.69 159 SER A N 1
ATOM 1251 C CA . SER A 1 159 ? 1.976 -7.609 11.347 1.00 87.69 159 SER A CA 1
ATOM 1252 C C . SER A 1 159 ? 2.484 -7.976 12.752 1.00 87.69 159 SER A C 1
ATOM 1254 O O . SER A 1 159 ? 3.647 -8.361 12.917 1.00 87.69 159 SER A O 1
ATOM 1256 N N . PRO A 1 160 ? 1.611 -7.973 13.779 1.00 82.12 160 PRO A N 1
ATOM 1257 C CA . PRO A 1 160 ? 1.987 -8.434 15.117 1.00 82.12 160 PRO A CA 1
ATOM 1258 C C . PRO A 1 160 ? 2.524 -9.872 15.135 1.00 82.12 160 PRO A C 1
ATOM 1260 O O . PRO A 1 160 ? 3.488 -10.164 15.839 1.00 82.12 160 PRO A O 1
ATOM 1263 N N . ALA A 1 161 ? 1.944 -10.763 14.321 1.00 80.50 161 ALA A N 1
ATOM 1264 C CA . ALA A 1 161 ? 2.314 -12.177 14.273 1.00 80.50 161 ALA A CA 1
ATOM 1265 C C . ALA A 1 161 ? 3.780 -12.386 13.851 1.00 80.50 161 ALA A C 1
ATOM 1267 O O . ALA A 1 161 ? 4.460 -13.272 14.373 1.00 80.50 161 ALA A O 1
ATOM 1268 N N . MET A 1 162 ? 4.286 -11.540 12.950 1.00 79.12 162 MET A N 1
ATOM 1269 C CA . MET A 1 162 ? 5.677 -11.589 12.495 1.00 79.12 162 MET A CA 1
ATOM 1270 C C . MET A 1 162 ? 6.662 -11.104 13.568 1.00 79.12 162 MET A C 1
ATOM 1272 O O . MET A 1 162 ? 7.759 -11.650 13.688 1.00 79.12 162 MET A O 1
ATOM 1276 N N . VAL A 1 163 ? 6.256 -10.148 14.408 1.00 74.25 163 VAL A N 1
ATOM 1277 C CA . VAL A 1 163 ? 7.068 -9.652 15.533 1.00 74.25 163 VAL A CA 1
ATOM 1278 C C . VAL A 1 163 ? 7.085 -10.655 16.695 1.00 74.25 163 VAL A C 1
ATOM 1280 O O . VAL A 1 163 ? 8.141 -10.965 17.252 1.00 74.25 163 VAL A O 1
ATOM 1283 N N . GLU A 1 164 ? 5.932 -11.226 17.046 1.00 62.31 164 GLU A N 1
ATOM 1284 C CA . GLU A 1 164 ? 5.818 -12.232 18.112 1.00 62.31 164 GLU A CA 1
ATOM 1285 C C . GLU A 1 164 ? 6.568 -13.529 17.759 1.00 62.31 164 GLU A C 1
ATOM 1287 O O . GLU A 1 164 ? 7.251 -14.115 18.607 1.00 62.31 164 GLU A O 1
ATOM 1292 N N . GLY A 1 165 ? 6.531 -13.939 16.487 1.00 55.81 165 GLY A N 1
ATOM 1293 C CA . GLY A 1 165 ? 7.300 -15.074 15.971 1.00 55.81 165 GLY A CA 1
ATOM 1294 C C . GLY A 1 165 ? 8.822 -14.876 16.028 1.00 55.81 165 GLY A C 1
ATOM 1295 O O . GLY A 1 165 ? 9.555 -15.847 16.215 1.00 55.81 165 GLY A O 1
ATOM 1296 N N . ALA A 1 166 ? 9.308 -13.634 15.924 1.00 53.50 166 ALA A N 1
ATOM 1297 C CA . ALA A 1 166 ? 10.731 -13.313 16.064 1.00 53.50 166 ALA A CA 1
ATOM 1298 C C . ALA A 1 166 ? 11.210 -13.381 17.527 1.00 53.50 166 ALA A C 1
ATOM 1300 O O . ALA A 1 166 ? 12.340 -13.787 17.792 1.00 53.50 166 ALA A O 1
ATOM 1301 N N . SER A 1 167 ? 10.345 -13.038 18.488 1.00 47.44 167 SER A N 1
ATOM 1302 C CA . SER A 1 167 ? 10.685 -13.041 19.923 1.00 47.44 167 SER A CA 1
ATOM 1303 C C . SER A 1 167 ? 10.613 -14.420 20.600 1.00 47.44 167 SER A C 1
ATOM 1305 O O . SER A 1 167 ? 11.178 -14.602 21.676 1.00 47.44 167 SER A O 1
ATOM 1307 N N . SER A 1 168 ? 9.952 -15.403 19.978 1.00 42.69 168 SER A N 1
ATOM 1308 C CA . SER A 1 168 ? 9.711 -16.738 20.553 1.00 42.69 168 SER A CA 1
ATOM 1309 C C . SER A 1 168 ? 10.687 -17.834 20.090 1.00 42.69 168 SER A C 1
ATOM 1311 O O . SER A 1 168 ? 10.729 -18.912 20.689 1.00 42.69 168 SER A O 1
ATOM 1313 N N . ASN A 1 169 ? 11.529 -17.573 19.085 1.00 43.88 169 ASN A N 1
ATOM 1314 C CA . ASN A 1 169 ? 12.510 -18.537 18.575 1.00 43.88 169 ASN A CA 1
ATOM 1315 C C . ASN A 1 169 ? 13.848 -18.482 19.341 1.00 43.88 169 ASN A C 1
ATOM 1317 O O . ASN A 1 169 ? 14.874 -18.053 18.823 1.00 43.88 169 ASN A O 1
ATOM 1321 N N . GLU A 1 170 ? 13.868 -19.005 20.571 1.00 41.25 170 GLU A N 1
ATOM 1322 C CA . GLU A 1 170 ? 15.105 -19.236 21.347 1.00 41.25 170 GLU A CA 1
ATOM 1323 C C . GLU A 1 170 ? 15.945 -20.441 20.866 1.00 41.25 170 GLU A C 1
ATOM 1325 O O . GLU A 1 170 ? 16.948 -20.798 21.489 1.00 41.25 170 GLU A O 1
ATOM 1330 N N . ARG A 1 171 ? 15.589 -21.111 19.764 1.00 39.19 171 ARG A N 1
ATOM 1331 C CA . ARG A 1 171 ? 16.355 -22.259 19.256 1.00 39.19 171 ARG A CA 1
ATOM 1332 C C . ARG A 1 171 ? 16.312 -22.350 17.738 1.00 39.19 171 ARG A C 1
ATOM 1334 O O . ARG A 1 171 ? 15.436 -23.012 17.212 1.00 39.19 171 ARG A O 1
ATOM 1341 N N . GLU A 1 172 ? 17.299 -21.746 17.078 1.00 35.03 172 GLU A N 1
ATOM 1342 C CA . GLU A 1 172 ? 18.134 -22.397 16.052 1.00 35.03 172 GLU A CA 1
ATOM 1343 C C . GLU A 1 172 ? 19.209 -21.426 15.515 1.00 35.03 172 GLU A C 1
ATOM 1345 O O . GLU A 1 172 ? 18.932 -20.433 14.859 1.00 35.03 172 GLU A O 1
ATOM 1350 N N . SER A 1 173 ? 20.461 -21.730 15.873 1.00 31.89 173 SER A N 1
ATOM 1351 C CA . SER A 1 173 ? 21.738 -21.381 15.223 1.00 31.89 173 SER A CA 1
ATOM 1352 C C . SER A 1 173 ? 21.831 -20.162 14.281 1.00 31.89 173 SER A C 1
ATOM 1354 O O . SER A 1 173 ? 21.457 -20.237 13.116 1.00 31.89 173 SER A O 1
ATOM 1356 N N . SER A 1 174 ? 22.546 -19.127 14.740 1.00 33.75 174 SER A N 1
ATOM 1357 C CA . SER A 1 174 ? 23.584 -18.380 13.991 1.00 33.75 174 SER A CA 1
ATOM 1358 C C . SER A 1 174 ? 23.298 -17.916 12.549 1.00 33.75 174 SER A C 1
ATOM 1360 O O . SER A 1 174 ? 24.230 -17.801 11.752 1.00 33.75 174 SER A O 1
ATOM 1362 N N . ARG A 1 175 ? 22.050 -17.608 12.210 1.00 39.00 175 ARG A N 1
ATOM 1363 C CA . ARG A 1 175 ? 21.732 -16.562 11.235 1.00 39.00 175 ARG A CA 1
ATOM 1364 C C . ARG A 1 175 ? 21.183 -15.414 12.058 1.00 39.00 175 ARG A C 1
ATOM 1366 O O . ARG A 1 175 ? 20.239 -15.615 12.814 1.00 39.00 175 ARG A O 1
ATOM 1373 N N . GLU A 1 176 ? 21.873 -14.281 12.027 1.00 41.97 176 GLU A N 1
ATOM 1374 C CA . GLU A 1 176 ? 21.424 -13.057 12.686 1.00 41.97 176 GLU A CA 1
ATOM 1375 C C . GLU A 1 176 ? 19.961 -12.845 12.295 1.00 41.97 176 GLU A C 1
ATOM 1377 O O . GLU A 1 176 ? 19.646 -12.803 11.109 1.00 41.97 176 GLU A O 1
ATOM 1382 N N . ALA A 1 177 ? 19.057 -12.835 13.276 1.00 49.59 177 ALA A N 1
ATOM 1383 C CA . ALA A 1 177 ? 17.684 -12.437 13.026 1.00 49.59 177 ALA A CA 1
ATOM 1384 C C . ALA A 1 177 ? 17.758 -10.985 12.545 1.00 49.59 177 ALA A C 1
ATOM 1386 O O . ALA A 1 177 ? 18.017 -10.088 13.348 1.00 49.59 177 ALA A O 1
ATOM 1387 N N . GLU A 1 178 ? 17.663 -10.772 11.233 1.00 61.25 178 GLU A N 1
ATOM 1388 C CA . GLU A 1 178 ? 17.632 -9.433 10.662 1.00 61.25 178 GLU A CA 1
ATOM 1389 C C . GLU A 1 178 ? 16.462 -8.692 11.311 1.00 61.25 178 GLU A C 1
ATOM 1391 O O . GLU A 1 178 ? 15.329 -9.181 11.304 1.00 61.25 178 GLU A O 1
ATOM 1396 N N . SER A 1 179 ? 16.734 -7.539 11.929 1.00 71.25 179 SER A N 1
ATOM 1397 C CA . SER A 1 179 ? 15.655 -6.648 12.347 1.00 71.25 179 SER A CA 1
ATOM 1398 C C . SER A 1 179 ? 14.849 -6.243 11.112 1.00 71.25 179 SER A C 1
ATOM 1400 O O . SER A 1 179 ? 15.393 -6.143 10.011 1.00 71.25 179 SER A O 1
ATOM 1402 N N . PHE A 1 180 ? 13.551 -5.992 11.274 1.00 76.44 180 PHE A N 1
ATOM 1403 C CA . PHE A 1 180 ? 12.720 -5.504 10.169 1.00 76.44 180 PHE A CA 1
ATOM 1404 C C . PHE A 1 180 ? 13.222 -4.154 9.620 1.00 76.44 180 PHE A C 1
ATOM 1406 O O . PHE A 1 180 ? 13.123 -3.913 8.421 1.00 76.44 180 PHE A O 1
ATOM 1413 N N . GLU A 1 181 ? 13.882 -3.341 10.448 1.00 72.50 181 GLU A N 1
ATOM 1414 C CA . GLU A 1 181 ? 14.626 -2.152 10.016 1.00 72.50 181 GLU A CA 1
ATOM 1415 C C . GLU A 1 181 ? 15.696 -2.497 8.964 1.00 72.50 181 GLU A C 1
ATOM 1417 O O . GLU A 1 181 ? 15.710 -1.909 7.882 1.00 72.50 181 GLU A O 1
ATOM 1422 N N . ASN A 1 182 ? 16.511 -3.535 9.205 1.00 80.19 182 ASN A N 1
ATOM 1423 C CA . ASN A 1 182 ? 17.491 -4.010 8.223 1.00 80.19 182 ASN A CA 1
ATOM 1424 C C . ASN A 1 182 ? 16.804 -4.517 6.945 1.00 80.19 182 ASN A C 1
ATOM 1426 O O . ASN A 1 182 ? 17.335 -4.337 5.854 1.00 80.19 182 ASN A O 1
ATOM 1430 N N . VAL A 1 183 ? 15.621 -5.130 7.052 1.00 84.75 183 VAL A N 1
ATOM 1431 C CA . VAL A 1 183 ? 14.845 -5.586 5.885 1.00 84.75 183 VAL A CA 1
ATOM 1432 C C . VAL A 1 183 ? 14.407 -4.400 5.025 1.00 84.75 183 VAL A C 1
ATOM 1434 O O . VAL A 1 183 ? 14.606 -4.423 3.810 1.00 84.75 183 VAL A O 1
ATOM 1437 N N . ALA A 1 184 ? 13.863 -3.343 5.636 1.00 84.81 184 ALA A N 1
ATOM 1438 C CA . ALA A 1 184 ? 13.463 -2.128 4.928 1.00 84.81 184 ALA A CA 1
ATOM 1439 C C . ALA A 1 184 ? 14.657 -1.462 4.221 1.00 84.81 184 ALA A C 1
ATOM 1441 O O . ALA A 1 184 ? 14.541 -1.053 3.061 1.00 84.81 184 ALA A O 1
ATOM 1442 N N . GLU A 1 185 ? 15.819 -1.411 4.879 1.00 86.19 185 GLU A N 1
ATOM 1443 C CA . GLU A 1 185 ? 17.066 -0.921 4.283 1.00 86.19 185 GLU A CA 1
ATOM 1444 C C . GLU A 1 185 ? 17.517 -1.784 3.097 1.00 86.19 185 GLU A C 1
ATOM 1446 O O . GLU A 1 185 ? 17.799 -1.255 2.021 1.00 86.19 185 GLU A O 1
ATOM 1451 N N . LYS A 1 186 ? 17.514 -3.115 3.236 1.00 88.44 186 LYS A N 1
ATOM 1452 C CA . LYS A 1 186 ? 17.897 -4.041 2.156 1.00 88.44 186 LYS A CA 1
ATOM 1453 C C . LYS A 1 186 ? 16.981 -3.934 0.945 1.00 88.44 186 LYS A C 1
ATOM 1455 O O . LYS A 1 186 ? 17.462 -3.932 -0.187 1.00 88.44 186 LYS A O 1
ATOM 1460 N N . ILE A 1 187 ? 15.677 -3.795 1.164 1.00 90.00 187 ILE A N 1
ATOM 1461 C CA . ILE A 1 187 ? 14.705 -3.550 0.092 1.00 90.00 187 ILE A CA 1
ATOM 1462 C C . ILE A 1 187 ? 14.990 -2.210 -0.594 1.00 90.00 187 ILE A C 1
ATOM 1464 O O . ILE A 1 187 ? 14.997 -2.136 -1.823 1.00 90.00 187 ILE A O 1
ATOM 1468 N N . SER A 1 188 ? 15.268 -1.160 0.182 1.00 88.19 188 SER A N 1
ATOM 1469 C CA . SER A 1 188 ? 15.639 0.161 -0.340 1.00 88.19 188 SER A CA 1
ATOM 1470 C C . SER A 1 188 ? 16.911 0.114 -1.194 1.00 88.19 188 SER A C 1
ATOM 1472 O O . SER A 1 188 ? 16.974 0.752 -2.248 1.00 88.19 188 SER A O 1
ATOM 1474 N N . ASP A 1 189 ? 17.905 -0.681 -0.798 1.00 87.00 189 ASP A N 1
ATOM 1475 C CA . ASP A 1 189 ? 19.122 -0.910 -1.580 1.00 87.00 189 ASP A CA 1
ATOM 1476 C C . ASP A 1 189 ? 18.854 -1.686 -2.872 1.00 87.00 189 ASP A C 1
ATOM 1478 O O . ASP A 1 189 ? 19.312 -1.269 -3.937 1.00 87.00 189 ASP A O 1
ATOM 1482 N N . LEU A 1 190 ? 18.054 -2.755 -2.814 1.00 88.25 190 LEU A N 1
ATOM 1483 C CA . LEU A 1 190 ? 17.644 -3.518 -3.999 1.00 88.25 190 LEU A CA 1
ATOM 1484 C C . LEU A 1 190 ? 16.896 -2.643 -5.009 1.00 88.25 190 LEU A C 1
ATOM 1486 O O . LEU A 1 190 ? 17.142 -2.731 -6.217 1.00 88.25 190 LEU A O 1
ATOM 1490 N N . LEU A 1 191 ? 15.998 -1.786 -4.521 1.00 87.44 191 LEU A N 1
ATOM 1491 C CA . LEU A 1 191 ? 15.280 -0.797 -5.321 1.00 87.44 191 LEU A CA 1
ATOM 1492 C C . LEU A 1 191 ? 16.246 0.184 -5.974 1.00 87.44 191 LEU A C 1
ATOM 1494 O O . LEU A 1 191 ? 16.159 0.445 -7.174 1.00 87.44 191 LEU A O 1
ATOM 1498 N N . ALA A 1 192 ? 17.190 0.707 -5.200 1.00 85.25 192 ALA A N 1
ATOM 1499 C CA . ALA A 1 192 ? 18.146 1.672 -5.699 1.00 85.25 192 ALA A CA 1
ATOM 1500 C C . ALA A 1 192 ? 19.091 1.103 -6.746 1.00 85.25 192 ALA A C 1
ATOM 1502 O O . ALA A 1 192 ? 19.327 1.764 -7.754 1.00 85.25 192 ALA A O 1
ATOM 1503 N N . GLU A 1 193 ? 19.590 -0.112 -6.545 1.00 85.62 193 GLU A N 1
ATOM 1504 C CA . GLU A 1 193 ? 20.407 -0.806 -7.534 1.00 85.62 193 GLU A CA 1
ATOM 1505 C C . GLU A 1 193 ? 19.602 -1.066 -8.814 1.00 85.62 193 GLU A C 1
ATOM 1507 O O . GLU A 1 193 ? 20.064 -0.785 -9.921 1.00 85.62 193 GLU A O 1
ATOM 1512 N N . SER A 1 194 ? 18.369 -1.557 -8.666 1.00 84.69 194 SER A N 1
ATOM 1513 C CA . SER A 1 194 ? 17.536 -1.967 -9.800 1.00 84.69 194 SER A CA 1
ATOM 1514 C C . SER A 1 194 ? 17.022 -0.788 -10.625 1.00 84.69 194 SER A C 1
ATOM 1516 O O . SER A 1 194 ? 16.856 -0.922 -11.835 1.00 84.69 194 SER A O 1
ATOM 1518 N N . LEU A 1 195 ? 16.792 0.364 -9.991 1.00 84.12 195 LEU A N 1
ATOM 1519 C CA . LEU A 1 195 ? 16.327 1.591 -10.645 1.00 84.12 195 LEU A CA 1
ATOM 1520 C C . LEU A 1 195 ? 17.466 2.577 -10.958 1.00 84.12 195 LEU A C 1
ATOM 1522 O O . LEU A 1 195 ? 17.222 3.593 -11.606 1.00 84.12 195 LEU A O 1
ATOM 1526 N N . GLY A 1 196 ? 18.690 2.332 -10.480 1.00 83.00 196 GLY A N 1
ATOM 1527 C CA . GLY A 1 196 ? 19.810 3.274 -10.570 1.00 83.00 196 GLY A CA 1
ATOM 1528 C C . GLY A 1 196 ? 19.557 4.593 -9.827 1.00 83.00 196 GLY A C 1
ATOM 1529 O O . GLY A 1 196 ? 19.819 5.685 -10.341 1.00 83.00 196 GLY A O 1
ATOM 1530 N N . LEU A 1 197 ? 19.000 4.518 -8.612 1.00 82.81 197 LEU A N 1
ATOM 1531 C CA . LEU A 1 197 ? 18.791 5.703 -7.777 1.00 82.81 197 LEU A CA 1
ATOM 1532 C C . LEU A 1 197 ? 20.151 6.303 -7.362 1.00 82.81 197 LEU A C 1
ATOM 1534 O O . LEU A 1 197 ? 21.022 5.569 -6.895 1.00 82.81 197 LEU A O 1
ATOM 1538 N N . PRO A 1 198 ? 20.348 7.631 -7.473 1.00 72.81 198 PRO A N 1
ATOM 1539 C CA . PRO A 1 198 ? 21.570 8.281 -7.007 1.00 72.81 198 PRO A CA 1
ATOM 1540 C C . PRO A 1 198 ? 21.837 8.000 -5.522 1.00 72.81 198 PRO A C 1
ATOM 1542 O O . PRO A 1 198 ? 20.927 8.144 -4.706 1.00 72.81 198 PRO A O 1
ATOM 1545 N N . GLU A 1 199 ? 23.090 7.700 -5.161 1.00 66.88 199 GLU A N 1
ATOM 1546 C CA . GLU A 1 199 ? 23.525 7.476 -3.766 1.00 66.88 199 GLU A CA 1
ATOM 1547 C C . GLU A 1 199 ? 23.162 8.636 -2.816 1.00 66.88 199 GLU A C 1
ATOM 1549 O O . GLU A 1 199 ? 23.016 8.425 -1.620 1.00 66.88 199 GLU A O 1
ATOM 1554 N N . GLN A 1 200 ? 22.996 9.858 -3.341 1.00 55.81 200 GLN A N 1
ATOM 1555 C CA . GLN A 1 200 ? 22.720 11.076 -2.566 1.00 55.81 200 GLN A CA 1
ATOM 1556 C C . GLN A 1 200 ? 21.234 11.376 -2.320 1.00 55.81 200 GLN A C 1
ATOM 1558 O O . GLN A 1 200 ? 20.936 12.374 -1.665 1.00 55.81 200 GLN A O 1
ATOM 1563 N N . LYS A 1 201 ? 20.289 10.599 -2.864 1.00 59.56 201 LYS A N 1
ATOM 1564 C CA . LYS A 1 201 ? 18.878 10.821 -2.516 1.00 59.56 201 LYS A CA 1
ATOM 1565 C C . LYS A 1 201 ? 18.648 10.327 -1.096 1.00 59.56 201 LYS A C 1
ATOM 1567 O O . LYS A 1 201 ? 18.909 9.161 -0.821 1.00 59.56 201 LYS A O 1
ATOM 1572 N N . GLU A 1 202 ? 18.157 11.207 -0.225 1.00 58.16 202 GLU A N 1
ATOM 1573 C CA . GLU A 1 202 ? 17.589 10.816 1.065 1.00 58.16 202 GLU A CA 1
ATOM 1574 C C . GLU A 1 202 ? 16.438 9.849 0.772 1.00 58.16 202 GLU A C 1
ATOM 1576 O O . GLU A 1 202 ? 15.366 10.245 0.314 1.00 58.16 202 GLU A O 1
ATOM 1581 N N . ARG A 1 203 ? 16.708 8.550 0.910 1.00 67.31 203 ARG A N 1
ATOM 1582 C CA . ARG A 1 203 ? 15.688 7.517 0.775 1.00 67.31 203 ARG A CA 1
ATOM 1583 C C . ARG A 1 203 ? 14.937 7.496 2.090 1.00 67.31 203 ARG A C 1
ATOM 1585 O O . ARG A 1 203 ? 15.531 7.243 3.135 1.00 67.31 203 ARG A O 1
ATOM 1592 N N . ASN A 1 204 ? 13.642 7.764 2.032 1.00 76.69 204 ASN A N 1
ATOM 1593 C CA . ASN A 1 204 ? 12.805 7.718 3.219 1.00 76.69 204 ASN A CA 1
ATOM 1594 C C . ASN A 1 204 ? 12.361 6.272 3.428 1.00 76.69 204 ASN A C 1
ATOM 1596 O O . ASN A 1 204 ? 11.409 5.815 2.797 1.00 76.69 204 ASN A O 1
ATOM 1600 N N . THR A 1 205 ? 13.096 5.543 4.264 1.00 83.00 205 THR A N 1
ATOM 1601 C CA . THR A 1 205 ? 12.702 4.219 4.749 1.00 83.00 205 THR A CA 1
ATOM 1602 C C . THR A 1 205 ? 11.921 4.376 6.044 1.00 83.00 205 THR A C 1
ATOM 1604 O O . THR A 1 205 ? 12.401 4.980 7.001 1.00 83.00 205 THR A O 1
ATOM 1607 N N . GLU A 1 206 ? 10.709 3.837 6.081 1.00 86.81 206 GLU A N 1
ATOM 1608 C CA . GLU A 1 206 ? 9.870 3.819 7.273 1.00 86.81 206 GLU A CA 1
ATOM 1609 C C . GLU A 1 206 ? 9.495 2.384 7.624 1.00 86.81 206 GLU A C 1
ATOM 1611 O O . GLU A 1 206 ? 8.963 1.658 6.788 1.00 86.81 206 GLU A O 1
ATOM 1616 N N . GLU A 1 207 ? 9.696 2.005 8.882 1.00 85.81 207 GLU A N 1
ATOM 1617 C CA . GLU A 1 207 ? 9.127 0.785 9.446 1.00 85.81 207 GLU A CA 1
ATOM 1618 C C . GLU A 1 207 ? 7.890 1.136 10.278 1.00 85.81 207 GLU A C 1
ATOM 1620 O O . GLU A 1 207 ? 7.901 2.065 11.092 1.00 85.81 207 GLU A O 1
ATOM 1625 N N . LYS A 1 208 ? 6.803 0.388 10.084 1.00 88.06 208 LYS A N 1
ATOM 1626 C CA . LYS A 1 208 ? 5.583 0.504 10.881 1.00 88.06 208 LYS A CA 1
ATOM 1627 C C . LYS A 1 208 ? 5.146 -0.871 11.350 1.00 88.06 208 LYS A C 1
ATOM 1629 O O . LYS A 1 208 ? 4.784 -1.728 10.552 1.00 88.06 208 LYS A O 1
ATOM 1634 N N . VAL A 1 209 ? 5.084 -1.057 12.662 1.00 86.69 209 VAL A N 1
ATOM 1635 C CA . VAL A 1 209 ? 4.428 -2.233 13.235 1.00 86.69 209 VAL A CA 1
ATOM 1636 C C . VAL A 1 209 ? 2.931 -1.961 13.280 1.00 86.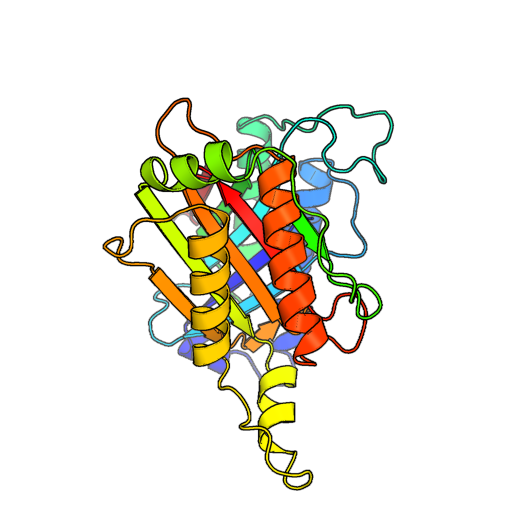69 209 VAL A C 1
ATOM 1638 O O . VAL A 1 209 ? 2.465 -1.065 13.993 1.00 86.69 209 VAL A O 1
ATOM 1641 N N . ALA A 1 210 ? 2.173 -2.712 12.489 1.00 87.50 210 ALA A N 1
ATOM 1642 C CA . ALA A 1 210 ? 0.727 -2.645 12.524 1.00 87.50 210 ALA A CA 1
ATOM 1643 C C . ALA A 1 210 ? 0.213 -3.293 13.807 1.00 87.50 210 ALA A C 1
ATOM 1645 O O . ALA A 1 210 ? 0.744 -4.287 14.293 1.00 87.50 210 ALA A O 1
ATOM 1646 N N . GLN A 1 211 ? -0.871 -2.747 14.342 1.00 87.19 211 GLN A N 1
ATOM 1647 C CA . GLN A 1 211 ? -1.603 -3.391 15.423 1.00 87.19 211 GLN A CA 1
ATOM 1648 C C . GLN A 1 211 ? -2.402 -4.598 14.911 1.00 87.19 211 GLN A C 1
ATOM 1650 O O . GLN A 1 211 ? -2.694 -5.513 15.676 1.00 87.19 211 GLN A O 1
ATOM 1655 N N . LYS A 1 212 ? -2.730 -4.580 13.616 1.00 85.44 212 LYS A N 1
ATOM 1656 C CA . LYS A 1 212 ? -3.336 -5.660 12.842 1.00 85.44 212 LYS A CA 1
ATOM 1657 C C . LYS A 1 212 ? -3.053 -5.404 11.359 1.00 85.44 212 LYS A C 1
ATOM 1659 O O . LYS A 1 212 ? -3.164 -4.265 10.905 1.00 85.44 212 LYS A O 1
ATOM 1664 N N . ALA A 1 213 ? -2.702 -6.460 10.647 1.00 85.38 213 ALA A N 1
ATOM 1665 C CA . ALA A 1 213 ? -2.644 -6.530 9.194 1.00 85.38 213 ALA A CA 1
ATOM 1666 C C . ALA A 1 213 ? -3.097 -7.940 8.790 1.00 85.38 213 ALA A C 1
ATOM 1668 O O . ALA A 1 213 ? -2.976 -8.868 9.605 1.00 85.38 213 ALA A O 1
ATOM 1669 N N . ASP A 1 214 ? -3.664 -8.074 7.595 1.00 83.31 214 ASP A N 1
ATOM 1670 C CA . ASP A 1 214 ? -4.039 -9.380 7.048 1.00 83.31 214 ASP A CA 1
ATOM 1671 C C . ASP A 1 214 ? -2.816 -10.090 6.461 1.00 83.31 214 ASP A C 1
ATOM 1673 O O . ASP A 1 214 ? -2.608 -11.271 6.744 1.00 83.31 214 ASP A O 1
ATOM 1677 N N . SER A 1 215 ? -1.949 -9.349 5.763 1.00 85.81 215 SER A N 1
ATOM 1678 C CA . SER A 1 215 ? -0.627 -9.827 5.365 1.00 85.81 215 SER A CA 1
ATOM 1679 C C . SER A 1 215 ? 0.341 -9.861 6.555 1.00 85.81 215 SER A C 1
ATOM 1681 O O . SER A 1 215 ? 0.239 -9.094 7.519 1.00 85.81 215 SER A O 1
ATOM 1683 N N . GLY A 1 216 ? 1.322 -10.761 6.498 1.00 87.12 216 GLY A N 1
ATOM 1684 C CA . GLY A 1 216 ? 2.432 -10.797 7.446 1.00 87.12 216 GLY A CA 1
ATOM 1685 C C . GLY A 1 216 ? 3.349 -9.581 7.297 1.00 87.12 216 GLY A C 1
ATOM 1686 O O . GLY A 1 216 ? 3.746 -8.986 8.309 1.00 87.12 216 GLY A O 1
ATOM 1687 N N . ILE A 1 217 ? 3.659 -9.224 6.047 1.00 90.19 217 ILE A N 1
ATOM 1688 C CA . ILE A 1 217 ? 4.505 -8.102 5.626 1.00 90.19 217 ILE A CA 1
ATOM 1689 C C . ILE A 1 217 ? 3.863 -7.388 4.427 1.00 90.19 217 ILE A C 1
ATOM 1691 O O . ILE A 1 217 ? 3.569 -8.020 3.421 1.00 90.19 217 ILE A O 1
ATOM 1695 N N . SER A 1 218 ? 3.770 -6.061 4.469 1.00 92.25 218 SER A N 1
ATOM 1696 C CA . SER A 1 218 ? 3.462 -5.246 3.290 1.00 92.25 218 SER A CA 1
ATOM 1697 C C . SER A 1 218 ? 4.600 -4.279 2.994 1.00 92.25 218 SER A C 1
ATOM 1699 O O . SER A 1 218 ? 5.086 -3.575 3.884 1.00 92.25 218 SER A O 1
ATOM 1701 N N . ILE A 1 219 ? 5.056 -4.269 1.744 1.00 93.19 219 ILE A N 1
ATOM 1702 C CA . ILE A 1 219 ? 6.111 -3.380 1.257 1.00 93.19 219 ILE A CA 1
ATOM 1703 C C . ILE A 1 219 ? 5.496 -2.399 0.281 1.00 93.19 219 ILE A C 1
ATOM 1705 O O . ILE A 1 219 ? 4.980 -2.789 -0.761 1.00 93.19 219 ILE A O 1
ATOM 1709 N N . GLU A 1 220 ? 5.631 -1.115 0.576 1.00 92.75 220 GLU A N 1
ATOM 1710 C CA . GLU A 1 220 ? 5.177 -0.043 -0.296 1.00 92.75 220 GLU A CA 1
ATOM 1711 C C . GLU A 1 220 ? 6.371 0.766 -0.782 1.00 92.75 220 GLU A C 1
ATOM 1713 O O . GLU A 1 220 ? 7.065 1.405 0.009 1.00 92.75 220 GLU A O 1
ATOM 1718 N N . PHE A 1 221 ? 6.601 0.752 -2.090 1.00 91.75 221 PHE A N 1
ATOM 1719 C CA . PHE A 1 221 ? 7.490 1.684 -2.758 1.00 91.75 221 PHE A CA 1
ATOM 1720 C C . PHE A 1 221 ? 6.667 2.764 -3.453 1.00 91.75 221 PHE A C 1
ATOM 1722 O O . PHE A 1 221 ? 6.044 2.507 -4.484 1.00 91.75 221 PHE A O 1
ATOM 1729 N N . ASP A 1 222 ? 6.718 3.972 -2.901 1.00 90.38 222 ASP A N 1
ATOM 1730 C CA . ASP A 1 222 ? 6.101 5.164 -3.473 1.00 90.38 222 ASP A CA 1
ATOM 1731 C C . ASP A 1 222 ? 7.176 6.046 -4.076 1.00 90.38 222 ASP A C 1
ATOM 1733 O O . ASP A 1 222 ? 8.221 6.288 -3.466 1.00 90.38 222 ASP A O 1
ATOM 1737 N N . CYS A 1 223 ? 6.931 6.555 -5.276 1.00 88.25 223 CYS A N 1
ATOM 1738 C CA . CYS A 1 223 ? 7.901 7.415 -5.924 1.00 88.25 223 CYS A CA 1
ATOM 1739 C C . CYS A 1 223 ? 7.256 8.482 -6.802 1.00 88.25 223 CYS A C 1
ATOM 1741 O O . CYS A 1 223 ? 6.248 8.250 -7.459 1.00 88.25 223 CYS A O 1
ATOM 1743 N N . LEU A 1 224 ? 7.879 9.658 -6.870 1.00 87.94 224 LEU A N 1
ATOM 1744 C CA . LEU A 1 224 ? 7.448 10.731 -7.764 1.00 87.94 224 LEU A CA 1
ATOM 1745 C C . LEU A 1 224 ? 8.418 10.872 -8.952 1.00 87.94 224 LEU A C 1
ATOM 1747 O O . LEU A 1 224 ? 9.472 11.509 -8.805 1.00 87.94 224 LEU A O 1
ATOM 1751 N N . PRO A 1 225 ? 8.115 10.280 -10.124 1.00 86.25 225 PRO A N 1
ATOM 1752 C CA . PRO A 1 225 ? 8.914 10.478 -11.327 1.00 86.25 225 PRO A CA 1
ATOM 1753 C C . PRO A 1 225 ? 8.742 11.901 -11.885 1.00 86.25 225 PRO A C 1
ATOM 1755 O O . PRO A 1 225 ? 7.689 12.524 -11.751 1.00 86.25 225 PRO A O 1
ATOM 1758 N N . LYS A 1 226 ? 9.778 12.425 -12.550 1.00 85.75 226 LYS A N 1
ATOM 1759 C CA . LYS A 1 226 ? 9.688 13.652 -13.356 1.00 85.75 226 LYS A CA 1
ATOM 1760 C C . LYS A 1 226 ? 8.729 13.436 -14.529 1.00 85.75 226 LYS A C 1
ATOM 1762 O O . LYS A 1 226 ? 8.613 12.331 -15.055 1.00 85.75 226 LYS A O 1
ATOM 1767 N N . GLU A 1 227 ? 8.085 14.516 -14.962 1.00 82.38 227 GLU A N 1
ATOM 1768 C CA . GLU A 1 227 ? 7.141 14.502 -16.082 1.00 82.38 227 GLU A CA 1
ATOM 1769 C C . GLU A 1 227 ? 7.739 13.809 -17.320 1.00 82.38 227 GLU A C 1
ATOM 1771 O O . GLU A 1 227 ? 8.866 14.099 -17.721 1.00 82.38 227 GLU A O 1
ATOM 1776 N N . GLY A 1 228 ? 6.995 12.858 -17.897 1.00 80.00 228 GLY A N 1
ATOM 1777 C CA . GLY A 1 228 ? 7.421 12.073 -19.062 1.00 80.00 228 GLY A CA 1
ATOM 1778 C C . GLY A 1 228 ? 8.390 10.915 -18.776 1.00 80.00 228 GLY A C 1
ATOM 1779 O O . GLY A 1 228 ? 8.762 10.211 -19.711 1.00 80.00 228 GLY A O 1
ATOM 1780 N N . HIS A 1 229 ? 8.778 10.684 -17.518 1.00 84.94 229 HIS A N 1
ATOM 1781 C CA . HIS A 1 229 ? 9.756 9.662 -17.119 1.00 84.94 229 HIS A CA 1
ATOM 1782 C C . HIS A 1 229 ? 9.167 8.609 -16.167 1.00 84.94 229 HIS A C 1
ATOM 1784 O O . HIS A 1 229 ? 9.762 8.282 -15.140 1.00 84.94 229 HIS A O 1
ATOM 1790 N N . LEU A 1 230 ? 7.985 8.092 -16.506 1.00 86.69 230 LEU A N 1
ATOM 1791 C CA . LEU A 1 230 ? 7.333 7.008 -15.767 1.00 86.69 230 LEU A CA 1
ATOM 1792 C C . LEU A 1 230 ? 8.178 5.727 -15.798 1.00 86.69 230 LEU A C 1
ATOM 1794 O O . LEU A 1 230 ? 8.740 5.381 -16.836 1.00 86.69 230 LEU A O 1
ATOM 1798 N N . ILE A 1 231 ? 8.203 4.998 -14.682 1.00 87.31 231 ILE A N 1
ATOM 1799 C CA . ILE A 1 231 ? 8.735 3.638 -14.584 1.00 87.31 231 ILE A CA 1
ATOM 1800 C C . ILE A 1 231 ? 7.815 2.710 -15.388 1.00 87.31 231 ILE A C 1
ATOM 1802 O O . ILE A 1 231 ? 6.636 2.607 -15.034 1.00 87.31 231 ILE A O 1
ATOM 1806 N N . PRO A 1 232 ? 8.304 2.042 -16.451 1.00 86.12 232 PRO A N 1
ATOM 1807 C CA . PRO A 1 232 ? 7.508 1.085 -17.217 1.00 86.12 232 PRO A CA 1
ATOM 1808 C C . PRO A 1 232 ? 7.020 -0.075 -16.347 1.00 86.12 232 PRO A C 1
ATOM 1810 O O . PRO A 1 232 ? 7.709 -0.473 -15.404 1.00 86.12 232 PRO A O 1
ATOM 1813 N N . GLN A 1 233 ? 5.859 -0.639 -16.683 1.00 86.06 233 GLN A N 1
ATOM 1814 C CA . GLN A 1 233 ? 5.258 -1.743 -15.930 1.00 86.06 233 GLN A CA 1
ATOM 1815 C C . GLN A 1 233 ? 6.208 -2.939 -15.816 1.00 86.06 233 GLN A C 1
ATOM 1817 O O . GLN A 1 233 ? 6.368 -3.474 -14.726 1.00 86.06 233 GLN A O 1
ATOM 1822 N N . GLU A 1 234 ? 6.909 -3.306 -16.888 1.00 85.44 234 GLU A N 1
ATOM 1823 C CA . GLU A 1 234 ? 7.828 -4.447 -16.892 1.00 85.44 234 GLU A CA 1
ATOM 1824 C C . GLU A 1 234 ? 8.981 -4.253 -15.897 1.00 85.44 234 GLU A C 1
ATOM 1826 O O . GLU A 1 234 ? 9.434 -5.203 -15.259 1.00 85.44 234 GLU A O 1
ATOM 1831 N N . LEU A 1 235 ? 9.446 -3.009 -15.729 1.00 86.19 235 LEU A N 1
ATOM 1832 C CA . LEU A 1 235 ? 10.470 -2.683 -14.740 1.00 86.19 235 LEU A CA 1
ATOM 1833 C C . LEU A 1 235 ? 9.896 -2.695 -13.319 1.00 86.19 235 LEU A C 1
ATOM 1835 O O . LEU A 1 235 ? 10.558 -3.200 -12.413 1.00 86.19 235 LEU A O 1
ATOM 1839 N N . ARG A 1 236 ? 8.677 -2.182 -13.111 1.00 89.44 236 ARG A N 1
ATOM 1840 C CA . ARG A 1 236 ? 7.996 -2.283 -11.810 1.00 89.44 236 ARG A CA 1
ATOM 1841 C C . ARG A 1 236 ? 7.804 -3.748 -11.412 1.00 89.44 236 ARG A C 1
ATOM 1843 O O . ARG A 1 236 ? 8.175 -4.128 -10.309 1.00 89.44 236 ARG A O 1
ATOM 1850 N N . GLU A 1 237 ? 7.323 -4.588 -12.323 1.00 88.31 237 GLU A N 1
ATOM 1851 C CA . GLU A 1 237 ? 7.173 -6.031 -12.112 1.00 88.31 237 GLU A CA 1
ATOM 1852 C C . GLU A 1 237 ? 8.511 -6.701 -11.800 1.00 88.31 237 GLU A C 1
ATOM 1854 O O . GLU A 1 237 ? 8.610 -7.440 -10.825 1.00 88.31 237 GLU A O 1
ATOM 1859 N N . TYR A 1 238 ? 9.562 -6.405 -12.567 1.00 88.06 238 TYR A N 1
ATOM 1860 C CA . TYR A 1 238 ? 10.902 -6.934 -12.312 1.00 88.06 238 TYR A CA 1
ATOM 1861 C C . TYR A 1 238 ? 11.418 -6.577 -10.911 1.00 88.06 238 TYR A C 1
ATOM 1863 O O . TYR A 1 238 ? 11.914 -7.441 -10.186 1.00 88.06 238 TYR A O 1
ATOM 1871 N N . VAL A 1 239 ? 11.271 -5.314 -10.508 1.00 89.56 239 VAL A N 1
ATOM 1872 C CA . VAL A 1 239 ? 11.651 -4.835 -9.174 1.00 89.56 239 VAL A CA 1
ATOM 1873 C C . VAL A 1 239 ? 10.830 -5.526 -8.087 1.00 89.56 239 VAL A C 1
ATOM 1875 O O . VAL A 1 239 ? 11.396 -6.006 -7.106 1.00 89.56 239 VAL A O 1
ATOM 1878 N N . GLY A 1 240 ? 9.514 -5.637 -8.270 1.00 92.06 240 GLY A N 1
ATOM 1879 C CA . GLY A 1 240 ? 8.644 -6.324 -7.322 1.00 92.06 240 GLY A CA 1
ATOM 1880 C C . GLY A 1 240 ? 9.019 -7.799 -7.169 1.00 92.06 240 GLY A C 1
ATOM 1881 O O . GLY A 1 240 ? 9.141 -8.292 -6.052 1.00 92.06 240 GLY A O 1
ATOM 1882 N N . ARG A 1 241 ? 9.331 -8.492 -8.270 1.00 91.00 241 ARG A N 1
ATOM 1883 C CA . ARG A 1 241 ? 9.812 -9.883 -8.232 1.00 91.00 241 ARG A CA 1
ATOM 1884 C C . ARG A 1 241 ? 11.190 -10.021 -7.582 1.00 91.00 241 ARG A C 1
ATOM 1886 O O . ARG A 1 241 ? 11.455 -11.039 -6.950 1.00 91.00 241 ARG A O 1
ATOM 1893 N N . LYS A 1 242 ? 12.066 -9.013 -7.675 1.00 90.75 242 LYS A N 1
ATOM 1894 C CA . LYS A 1 242 ? 13.332 -8.994 -6.917 1.00 90.75 242 LYS A CA 1
ATOM 1895 C C . LYS A 1 242 ? 13.097 -8.910 -5.413 1.00 90.75 242 LYS A C 1
ATOM 1897 O O . LYS A 1 242 ? 13.772 -9.603 -4.655 1.00 90.75 242 LYS A O 1
ATOM 1902 N N . ILE A 1 243 ? 12.152 -8.074 -4.992 1.00 92.56 243 ILE A N 1
ATOM 1903 C CA . ILE A 1 243 ? 11.766 -7.948 -3.584 1.00 92.56 243 ILE A CA 1
ATOM 1904 C C . ILE A 1 243 ? 11.140 -9.261 -3.093 1.00 92.56 243 ILE A C 1
ATOM 1906 O O . ILE A 1 243 ? 11.558 -9.780 -2.061 1.00 92.56 243 ILE A O 1
ATOM 1910 N N . GLU A 1 244 ? 10.217 -9.854 -3.855 1.00 92.88 244 GLU A N 1
ATOM 1911 C CA . GLU A 1 244 ? 9.630 -11.167 -3.546 1.00 92.88 244 GLU A CA 1
ATOM 1912 C C . GLU A 1 244 ? 10.715 -12.248 -3.405 1.00 92.88 244 GLU A C 1
ATOM 1914 O O . GLU A 1 244 ? 10.746 -12.977 -2.413 1.00 92.88 244 GLU A O 1
ATOM 1919 N N . HIS A 1 245 ? 11.659 -12.312 -4.350 1.00 91.19 245 HIS A N 1
ATOM 1920 C CA . HIS A 1 245 ? 12.792 -13.235 -4.294 1.00 91.19 245 HIS A CA 1
ATOM 1921 C C . HIS A 1 245 ? 13.635 -13.039 -3.023 1.00 91.19 245 HIS A C 1
ATOM 1923 O O . HIS A 1 245 ? 13.994 -14.017 -2.359 1.00 91.19 245 HIS A O 1
ATOM 1929 N N . TYR A 1 246 ? 13.933 -11.789 -2.649 1.00 90.88 246 TYR A N 1
ATOM 1930 C CA . TYR A 1 246 ? 14.637 -11.478 -1.402 1.00 90.88 246 TYR A CA 1
ATOM 1931 C C . TYR A 1 246 ? 13.875 -12.017 -0.187 1.00 90.88 246 TYR A C 1
ATOM 1933 O O . TYR A 1 246 ? 14.438 -12.772 0.610 1.00 90.88 246 TYR A O 1
ATOM 1941 N N . LEU A 1 247 ? 12.583 -11.704 -0.077 1.00 90.19 247 LEU A N 1
ATOM 1942 C CA . LEU A 1 247 ? 11.755 -12.153 1.039 1.00 90.19 247 LEU A CA 1
ATOM 1943 C C . LEU A 1 247 ? 11.694 -13.685 1.141 1.00 90.19 247 LEU A C 1
ATOM 1945 O O . LEU A 1 247 ? 11.838 -14.249 2.229 1.00 90.19 247 LEU A O 1
ATOM 1949 N N . ASN A 1 248 ? 11.544 -14.368 0.005 1.00 88.50 248 ASN A N 1
ATOM 1950 C CA . ASN A 1 248 ? 11.486 -15.826 -0.074 1.00 88.50 248 ASN A CA 1
ATOM 1951 C C . ASN A 1 248 ? 12.812 -16.496 0.311 1.00 88.50 248 ASN A C 1
ATOM 1953 O O . ASN A 1 248 ? 12.827 -17.491 1.041 1.00 88.50 248 ASN A O 1
ATOM 1957 N N . THR A 1 249 ? 13.941 -15.965 -0.161 1.00 86.69 249 THR A N 1
ATOM 1958 C CA . THR A 1 249 ? 15.274 -16.530 0.123 1.00 86.69 249 THR A CA 1
ATOM 1959 C C . THR A 1 249 ? 15.714 -16.325 1.571 1.00 86.69 249 THR A C 1
ATOM 1961 O O . THR A 1 249 ? 16.461 -17.153 2.102 1.00 86.69 249 THR A O 1
ATOM 1964 N N . HIS A 1 250 ? 15.199 -15.286 2.229 1.00 85.69 250 HIS A N 1
ATOM 1965 C CA . HIS A 1 250 ? 15.471 -14.979 3.635 1.00 85.69 250 HIS A CA 1
ATOM 1966 C C . HIS A 1 250 ? 14.393 -15.530 4.589 1.00 85.69 250 HIS A C 1
ATOM 1968 O O . HIS A 1 250 ? 14.521 -15.405 5.803 1.00 85.69 250 HIS A O 1
ATOM 1974 N N . GLY A 1 251 ? 13.379 -16.233 4.066 1.00 81.38 251 GLY A N 1
ATOM 1975 C CA . GLY A 1 251 ? 12.401 -16.980 4.867 1.00 81.38 251 GLY A CA 1
ATOM 1976 C C . GLY A 1 251 ? 11.322 -16.120 5.530 1.00 81.38 251 GLY A C 1
ATOM 1977 O O . GLY A 1 251 ? 10.729 -16.547 6.523 1.00 81.38 251 GLY A O 1
ATOM 1978 N N . PHE A 1 252 ? 11.068 -14.926 4.991 1.00 84.00 252 PHE A N 1
ATOM 1979 C CA . PHE A 1 252 ? 10.028 -14.021 5.480 1.00 84.00 252 PHE A CA 1
ATOM 1980 C C . PHE A 1 252 ? 8.615 -14.433 5.046 1.00 84.00 252 PHE A C 1
ATOM 1982 O O . PHE A 1 252 ? 7.655 -14.105 5.734 1.00 84.00 252 PHE A O 1
ATOM 1989 N N . ILE A 1 253 ? 8.494 -15.185 3.950 1.00 83.75 253 ILE A N 1
ATOM 1990 C CA . ILE A 1 253 ? 7.225 -15.688 3.404 1.00 83.75 253 ILE A CA 1
ATOM 1991 C C . ILE A 1 253 ? 7.137 -17.189 3.687 1.00 83.75 253 ILE A C 1
ATOM 1993 O O . ILE A 1 253 ? 8.052 -17.943 3.339 1.00 83.75 253 ILE A O 1
ATOM 1997 N N . ARG A 1 254 ? 6.053 -17.642 4.326 1.00 79.94 254 ARG A N 1
ATOM 1998 C CA . ARG A 1 254 ? 5.825 -19.064 4.643 1.00 79.94 254 ARG A CA 1
ATOM 1999 C C . ARG A 1 254 ? 4.660 -19.645 3.847 1.00 79.94 254 ARG A C 1
ATOM 2001 O O . ARG A 1 254 ? 4.735 -20.804 3.448 1.00 79.94 254 ARG A O 1
ATOM 2008 N N . ASN A 1 255 ? 3.636 -18.841 3.595 1.00 77.75 255 ASN A N 1
ATOM 2009 C CA . ASN A 1 255 ? 2.447 -19.154 2.814 1.00 77.75 255 ASN A CA 1
ATOM 2010 C C . ASN A 1 255 ? 2.198 -18.066 1.762 1.00 77.75 255 ASN A C 1
ATOM 2012 O O . ASN A 1 255 ? 2.737 -16.963 1.845 1.00 77.75 255 ASN A O 1
ATOM 2016 N N . GLU A 1 256 ? 1.385 -18.387 0.761 1.00 74.62 256 GLU A N 1
ATOM 2017 C CA . GLU A 1 256 ? 0.897 -17.395 -0.198 1.00 74.62 256 GLU A CA 1
ATOM 2018 C C . GLU A 1 256 ? 0.055 -16.336 0.524 1.00 74.62 256 GLU A C 1
ATOM 2020 O O . GLU A 1 256 ? -0.715 -16.670 1.424 1.00 74.62 256 GLU A O 1
ATOM 2025 N N . GLY A 1 257 ? 0.253 -15.063 0.176 1.00 71.81 257 GLY A N 1
ATOM 2026 C CA . GLY A 1 257 ? -0.414 -13.943 0.851 1.00 71.81 257 GLY A CA 1
ATOM 2027 C C . GLY A 1 257 ? 0.240 -13.495 2.162 1.00 71.81 257 GLY A C 1
ATOM 2028 O O . GLY A 1 257 ? -0.136 -12.459 2.705 1.00 71.81 257 GLY A O 1
ATOM 2029 N N . ASP A 1 258 ? 1.275 -14.194 2.651 1.00 84.00 258 ASP A N 1
ATOM 2030 C CA . ASP A 1 258 ? 2.028 -13.747 3.833 1.00 84.00 258 ASP A CA 1
ATOM 2031 C C . ASP A 1 258 ? 2.756 -12.419 3.585 1.00 84.00 258 ASP A C 1
ATOM 2033 O O . ASP A 1 258 ? 3.056 -11.700 4.539 1.00 84.00 258 ASP A O 1
ATOM 2037 N N . ALA A 1 259 ? 3.068 -12.096 2.328 1.00 89.56 259 ALA A N 1
ATOM 2038 C CA . ALA A 1 259 ? 3.608 -10.797 1.978 1.00 89.56 259 ALA A CA 1
ATOM 2039 C C . ALA A 1 259 ? 2.999 -10.230 0.702 1.00 89.56 259 ALA A C 1
ATOM 2041 O O . ALA A 1 259 ? 2.695 -10.955 -0.247 1.00 89.56 259 ALA A O 1
ATOM 2042 N N . GLU A 1 260 ? 2.906 -8.911 0.664 1.00 91.75 260 GLU A N 1
ATOM 2043 C CA . GLU A 1 260 ? 2.448 -8.155 -0.489 1.00 91.75 260 GLU A CA 1
ATOM 2044 C C . GLU A 1 260 ? 3.405 -7.005 -0.813 1.00 91.75 260 GLU A C 1
ATOM 2046 O O . GLU A 1 260 ? 4.089 -6.456 0.057 1.00 91.75 260 GLU A O 1
ATOM 2051 N N . ILE A 1 261 ? 3.479 -6.660 -2.096 1.00 92.56 261 ILE A N 1
ATOM 2052 C CA . ILE A 1 261 ? 4.370 -5.620 -2.602 1.00 92.56 261 ILE A CA 1
ATOM 2053 C C . ILE A 1 261 ? 3.569 -4.667 -3.478 1.00 92.56 261 ILE A C 1
ATOM 2055 O O . ILE A 1 261 ? 2.975 -5.065 -4.481 1.00 92.56 261 ILE A O 1
ATOM 2059 N N . TRP A 1 262 ? 3.633 -3.392 -3.122 1.00 92.69 262 TRP A N 1
ATOM 2060 C CA . TRP A 1 262 ? 3.074 -2.271 -3.853 1.00 92.69 262 TRP A CA 1
ATOM 2061 C C . TRP A 1 262 ? 4.196 -1.420 -4.430 1.00 92.69 262 TRP A C 1
ATOM 2063 O O . TRP A 1 262 ? 5.047 -0.915 -3.703 1.00 92.69 262 TRP A O 1
ATOM 2073 N N . ILE A 1 263 ? 4.179 -1.218 -5.743 1.00 92.19 263 ILE A N 1
ATOM 2074 C CA . ILE A 1 263 ? 5.063 -0.281 -6.439 1.00 92.19 263 ILE A CA 1
ATOM 2075 C C . ILE A 1 263 ? 4.165 0.763 -7.083 1.00 92.19 263 ILE A C 1
ATOM 2077 O O . ILE A 1 263 ? 3.468 0.480 -8.059 1.00 92.19 263 ILE A O 1
ATOM 2081 N N . ARG A 1 264 ? 4.157 1.963 -6.509 1.00 91.56 264 ARG A N 1
ATOM 2082 C CA . ARG A 1 264 ? 3.276 3.065 -6.890 1.00 91.56 264 ARG A CA 1
ATOM 2083 C C . ARG A 1 264 ? 4.121 4.243 -7.351 1.00 91.56 264 ARG A C 1
ATOM 2085 O O . ARG A 1 264 ? 5.168 4.550 -6.776 1.00 91.56 264 ARG A O 1
ATOM 2092 N N . GLN A 1 265 ? 3.679 4.901 -8.414 1.00 88.69 265 GLN A N 1
ATOM 2093 C CA . GLN A 1 265 ? 4.362 6.082 -8.920 1.00 88.69 265 GLN A CA 1
ATOM 2094 C C . GLN A 1 265 ? 3.403 7.238 -9.162 1.00 88.69 265 GLN A C 1
ATOM 2096 O O . GLN A 1 265 ? 2.241 7.044 -9.504 1.00 88.69 265 GLN A O 1
ATOM 2101 N N . GLY A 1 266 ? 3.924 8.451 -9.025 1.00 85.94 266 GLY A N 1
ATOM 2102 C CA . GLY A 1 266 ? 3.126 9.665 -9.072 1.00 85.94 266 GLY A CA 1
ATOM 2103 C C . GLY A 1 266 ? 2.471 9.961 -7.728 1.00 85.94 266 GLY A C 1
ATOM 2104 O O . GLY A 1 266 ? 2.897 9.469 -6.686 1.00 85.94 266 GLY A O 1
ATOM 2105 N N . ASN A 1 267 ? 1.442 10.800 -7.771 1.00 83.62 267 ASN A N 1
ATOM 2106 C CA . ASN A 1 267 ? 0.567 11.041 -6.632 1.00 83.62 267 ASN A CA 1
ATOM 2107 C C . ASN A 1 267 ? -0.770 10.356 -6.910 1.00 83.62 267 ASN A C 1
ATOM 2109 O O . ASN A 1 267 ? -1.228 10.417 -8.056 1.00 83.62 267 ASN A O 1
ATOM 2113 N N . PRO A 1 268 ? -1.421 9.767 -5.897 1.00 85.06 268 PRO A N 1
ATOM 2114 C CA . PRO A 1 268 ? -2.781 9.305 -6.075 1.00 85.06 268 PRO A CA 1
ATOM 2115 C C . PRO A 1 268 ? -3.685 10.502 -6.368 1.00 85.06 268 PRO A C 1
ATOM 2117 O O . PRO A 1 268 ? -3.480 11.603 -5.843 1.00 85.06 268 PRO A O 1
ATOM 2120 N N . GLU A 1 269 ? -4.733 10.285 -7.155 1.00 82.38 269 GLU A N 1
ATOM 2121 C CA . GLU A 1 269 ? -5.862 11.207 -7.171 1.00 82.38 269 GLU A CA 1
ATOM 2122 C C . GLU A 1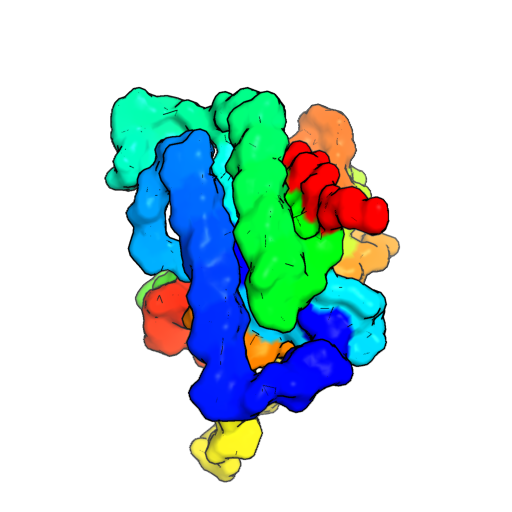 269 ? -6.586 11.074 -5.826 1.00 82.38 269 GLU A C 1
ATOM 2124 O O . GLU A 1 269 ? -7.434 10.202 -5.629 1.00 82.38 269 GLU A O 1
ATOM 2129 N N . THR A 1 270 ? -6.181 11.901 -4.857 1.00 84.75 270 THR A N 1
ATOM 2130 C CA . THR A 1 270 ? -6.719 11.847 -3.498 1.00 84.75 270 THR A CA 1
ATOM 2131 C C . THR A 1 270 ? -7.983 12.686 -3.367 1.00 84.75 270 THR A C 1
ATOM 2133 O O . THR A 1 270 ? -7.943 13.915 -3.459 1.00 84.75 270 THR A O 1
ATOM 2136 N N . ASN A 1 271 ? -9.102 12.038 -3.047 1.00 87.06 271 ASN A N 1
ATOM 2137 C CA . ASN A 1 271 ? -10.291 12.716 -2.541 1.00 87.06 271 ASN A CA 1
ATOM 2138 C C . ASN A 1 271 ? -10.270 12.693 -1.008 1.00 87.06 271 ASN A C 1
ATOM 2140 O O . ASN A 1 271 ? -10.311 11.620 -0.411 1.00 87.06 271 ASN A O 1
ATOM 2144 N N . ILE A 1 272 ? -10.186 13.866 -0.376 1.00 86.94 272 ILE A N 1
ATOM 2145 C CA . ILE A 1 272 ? -10.214 14.000 1.085 1.00 86.94 272 ILE A CA 1
ATOM 2146 C C . ILE A 1 272 ? -11.601 14.473 1.502 1.00 86.94 272 ILE A C 1
ATOM 2148 O O . ILE A 1 272 ? -12.033 15.561 1.113 1.00 86.94 272 ILE A O 1
ATOM 2152 N N . VAL A 1 273 ? -12.268 13.675 2.328 1.00 87.31 273 VAL A N 1
ATOM 2153 C CA . VAL A 1 273 ? -13.562 14.001 2.920 1.00 87.31 273 VAL A CA 1
ATOM 2154 C C . VAL A 1 273 ? -13.405 14.085 4.430 1.00 87.31 273 VAL A C 1
ATOM 2156 O O . VAL A 1 273 ? -12.932 13.153 5.071 1.00 87.31 273 VAL A O 1
ATOM 2159 N N . THR A 1 274 ? -13.808 15.211 5.010 1.00 85.50 274 THR A N 1
ATOM 2160 C CA . THR A 1 274 ? -13.756 15.446 6.457 1.00 85.50 274 THR A CA 1
ATOM 2161 C C . THR A 1 274 ? -15.163 15.539 7.024 1.00 85.50 274 THR A C 1
ATOM 2163 O O . THR A 1 274 ? -16.046 16.111 6.379 1.00 85.50 274 THR A O 1
ATOM 2166 N N . SER A 1 275 ? -15.382 15.049 8.244 1.00 73.88 275 SER A N 1
ATOM 2167 C CA . SER A 1 275 ? -16.622 15.335 8.972 1.00 73.88 275 SER A CA 1
ATOM 2168 C C . SER A 1 275 ? -16.793 16.849 9.131 1.00 73.88 275 SER A C 1
ATOM 2170 O O . SER A 1 275 ? -15.853 17.540 9.527 1.00 73.88 275 SER A O 1
ATOM 2172 N N . ALA A 1 276 ? -17.980 17.375 8.822 1.00 56.66 276 ALA A N 1
ATOM 2173 C CA . ALA A 1 276 ? -18.301 18.760 9.146 1.00 56.66 276 ALA A CA 1
ATOM 2174 C C . ALA A 1 276 ? -18.294 18.924 10.677 1.00 56.66 276 ALA A C 1
ATOM 2176 O O . ALA A 1 276 ? -18.957 18.152 11.370 1.00 56.66 276 ALA A O 1
ATOM 2177 N N . LEU A 1 277 ? -17.511 19.889 11.170 1.00 45.38 277 LEU A N 1
ATOM 2178 C CA . LEU A 1 277 ? -17.469 20.296 12.581 1.00 45.38 277 LEU A CA 1
ATOM 2179 C C . LEU A 1 277 ? -18.839 20.769 13.086 1.00 45.38 277 LEU A C 1
ATOM 2181 O O . LEU A 1 277 ? -19.535 21.480 12.322 1.00 45.38 277 LEU A O 1
#

pLDDT: mean 83.11, std 13.24, range [31.89, 96.62]

Organism: NCBI:txid1802505

Secondary structure (DSSP, 8-state):
--EEEEEEEHHHHHHS-HHHHHHHHHHHHHHHHHHHHHHHT----TT-EEEEEEETT--S-EEEEEEEEEET-STTT-TT-SEE---HHHHHHHHHHHHHHHHHSTT--SEEEEEEEES-EEEE--TT--SPPPPPTTHHHHTTGGGGBS--EEEEEE-HHHHHHHHH---S-SS----HHHHHHHHHHHHHHHHT--TTS--EEEEEE-SEESSSEEEEEEE-BPTT-PPPHHHHHHHHHHHHHHHHHTT---STTSEEEEEEES--EEEEEE---

Foldseek 3Di:
DKEKEKEAEQVLLVVPDPVCSCVQQVVLRVVLVVLVCVLQVPFDDPLYKYFYFYDNPDPAIEMEIEDEWFACPPCVRCVVGRTRDGDPVSLQVSQVVSLVVCCPGSRNHFKYKYFYFYPKDKDFFALPLQDQQDDDPPQVVQLCLLVQWQAKEKEKEAEPVLVVVLVPPPDDDDDPPQDVQNLQVVLVVLVCSSRNHDPPRPYHRHYGYTPHMPARMEIEIETEGHPPRDDDPVSNVNSQSNSSNVCSVVVVDDHGRNYMYMYGYHGTPMDMDGPDD

Sequence (277 aa):
MPLCTIKIPRDKYDGIPPETRDEIIISSGNQALDITLNGLRIPDSEDREIRILVSKDIPETEMSLSFTVGPNEYPDFAPDQNSFFPRAEDIHHVGMEIQSEASNSPLNVSTTKMEAWSDTTFIICSPENKDEPKFLDNLEALQEIGKYINEPRVTLVVSPAMVEGASSNERESSREAESFENVAEKISDLLAESLGLPEQKERNTEEKVAQKADSGISIEFDCLPKEGHLIPQELREYVGRKIEHYLNTHGFIRNEGDAEIWIRQGNPETNIVTSAL

Radius of gyration: 19.15 Å; chains: 1; bounding box: 44×43×47 Å